Protein AF-A0A0G1JPH6-F1 (afdb_monomer_lite)

Foldseek 3Di:
DDDDDDDDDDDDDPPDDDPVNVVPDDPDPPDVVVVCVLVVVDDDDFDFLDWDDDPPAIATETEDPPVVLVVLLVQLVQQLVCLVVVVLVSLLVLQPPAEPLSPLSVLSVCCSPPNDADPLNSSLLSLLSSLNSLAHHPLPPCQLVNRVNHDYDYLCLRSDPPSSHHQVSSQSSSQVNCVVVVFAWDWDDDRRPHIWTATPQAWIARSPLVSSNSRTDHHPVSVVVSVVVVVVCVVVVVDD

Structure (mmCIF, N/CA/C/O backbone):
data_AF-A0A0G1JPH6-F1
#
_entry.id   AF-A0A0G1JPH6-F1
#
loop_
_atom_site.group_PDB
_atom_site.id
_atom_site.type_symbol
_atom_site.label_atom_id
_atom_site.label_alt_id
_atom_site.label_comp_id
_atom_site.label_asym_id
_atom_site.label_entity_id
_atom_site.label_seq_id
_atom_site.pdbx_PDB_ins_code
_atom_site.Cartn_x
_atom_site.Cartn_y
_atom_site.Cartn_z
_atom_site.occupancy
_atom_site.B_iso_or_equiv
_atom_site.auth_seq_id
_atom_site.auth_comp_id
_atom_site.auth_asym_id
_atom_site.auth_atom_id
_atom_site.pdbx_PDB_model_num
ATOM 1 N N . MET A 1 1 ? 30.290 57.574 -11.026 1.00 42.84 1 MET A N 1
ATOM 2 C CA . MET A 1 1 ? 28.975 57.009 -11.389 1.00 42.84 1 MET A CA 1
ATOM 3 C C . MET A 1 1 ? 29.232 55.828 -12.307 1.00 42.84 1 MET A C 1
ATOM 5 O O . MET A 1 1 ? 30.055 55.955 -13.201 1.00 42.84 1 MET A O 1
ATOM 9 N N . SER A 1 2 ? 28.664 54.673 -11.965 1.00 40.75 2 SER A N 1
ATOM 10 C CA . SER A 1 2 ? 28.904 53.365 -12.587 1.00 40.75 2 SER A CA 1
ATOM 11 C C . SER A 1 2 ? 27.986 53.181 -13.794 1.00 40.75 2 SER A C 1
ATOM 13 O O . SER A 1 2 ? 26.775 53.323 -13.643 1.00 40.75 2 SER A O 1
ATOM 15 N N . GLU A 1 3 ? 28.539 52.840 -14.958 1.00 36.12 3 GLU A N 1
ATOM 16 C CA . GLU A 1 3 ? 27.763 52.310 -16.083 1.00 36.12 3 GLU A CA 1
ATOM 17 C C . GLU A 1 3 ? 28.016 50.804 -16.185 1.00 36.12 3 GLU A C 1
ATOM 19 O O . GLU A 1 3 ? 29.055 50.342 -16.657 1.00 36.12 3 GLU A O 1
ATOM 24 N N . ALA A 1 4 ? 27.055 50.023 -15.694 1.00 37.78 4 ALA A N 1
ATOM 25 C CA . ALA A 1 4 ? 27.030 48.583 -15.883 1.00 37.78 4 ALA A CA 1
ATOM 26 C C . ALA A 1 4 ? 26.634 48.269 -17.335 1.00 37.78 4 ALA A C 1
ATOM 28 O O . ALA A 1 4 ? 25.510 48.544 -17.757 1.00 37.78 4 ALA A O 1
ATOM 29 N N . LYS A 1 5 ? 27.549 47.665 -18.102 1.00 36.44 5 LYS A N 1
ATOM 30 C CA . LYS A 1 5 ? 27.238 47.074 -19.410 1.00 36.44 5 LYS A CA 1
ATOM 31 C C . LYS A 1 5 ? 26.376 45.827 -19.215 1.00 36.44 5 LYS A C 1
ATOM 33 O O . LYS A 1 5 ? 26.864 44.781 -18.791 1.00 36.44 5 LYS A O 1
ATOM 38 N N . VAL A 1 6 ? 25.096 45.936 -19.558 1.00 36.81 6 VAL A N 1
ATOM 39 C CA . VAL A 1 6 ? 24.196 44.790 -19.726 1.00 36.81 6 VAL A CA 1
ATOM 40 C C . VAL A 1 6 ? 24.654 44.016 -20.960 1.00 36.81 6 VAL A C 1
ATOM 42 O O . VAL A 1 6 ? 24.592 44.526 -22.075 1.00 36.81 6 VAL A O 1
ATOM 45 N N . THR A 1 7 ? 25.137 42.793 -20.756 1.00 34.53 7 THR A N 1
ATOM 46 C CA . THR A 1 7 ? 25.418 41.857 -21.849 1.00 34.53 7 THR A CA 1
ATOM 47 C C . THR A 1 7 ? 24.169 41.002 -22.036 1.00 34.53 7 THR A C 1
ATOM 49 O O . THR A 1 7 ? 23.791 40.245 -21.144 1.00 34.53 7 THR A O 1
ATOM 52 N N . THR A 1 8 ? 23.475 41.181 -23.156 1.00 40.19 8 THR A N 1
ATOM 53 C CA . THR A 1 8 ? 22.304 40.391 -23.551 1.00 40.19 8 THR A CA 1
ATOM 54 C C . THR A 1 8 ? 22.709 38.932 -23.763 1.00 40.19 8 THR A C 1
ATOM 56 O O . THR A 1 8 ? 23.585 38.646 -24.575 1.00 40.19 8 THR A O 1
ATOM 59 N N . MET A 1 9 ? 22.073 38.003 -23.041 1.00 35.47 9 MET A N 1
ATOM 60 C CA . MET A 1 9 ? 22.191 36.569 -23.317 1.00 35.47 9 MET A CA 1
ATOM 61 C C . MET A 1 9 ? 21.535 36.260 -24.665 1.00 35.47 9 MET A C 1
ATOM 63 O O . MET A 1 9 ? 20.337 36.489 -24.838 1.00 35.47 9 MET A O 1
ATOM 67 N N . GLU A 1 10 ? 22.307 35.721 -25.606 1.00 36.41 10 GLU A N 1
ATOM 68 C CA . GLU A 1 10 ? 21.767 35.123 -26.824 1.00 36.41 10 GLU A CA 1
ATOM 69 C C . GLU A 1 10 ? 20.862 33.934 -26.467 1.00 36.41 10 GLU A C 1
ATOM 71 O O . GLU A 1 10 ? 21.181 33.095 -25.620 1.00 36.41 10 GLU A O 1
ATOM 76 N N . SER A 1 11 ? 19.693 33.878 -27.101 1.00 40.72 11 SER A N 1
ATOM 77 C CA . SER A 1 11 ? 18.712 32.815 -26.911 1.00 40.72 11 SER A CA 1
ATOM 78 C C . SER A 1 11 ? 19.257 31.476 -27.410 1.00 40.72 11 SER A C 1
ATOM 80 O O . SER A 1 11 ? 19.565 31.334 -28.592 1.00 40.72 11 SER A O 1
ATOM 82 N N . ILE A 1 12 ? 19.305 30.472 -26.532 1.00 37.78 12 ILE A N 1
ATOM 83 C CA . ILE A 1 12 ? 19.632 29.092 -26.906 1.00 37.78 12 ILE A CA 1
ATOM 84 C C . ILE A 1 12 ? 18.530 28.569 -27.847 1.00 37.78 12 ILE A C 1
ATOM 86 O O . ILE A 1 12 ? 17.354 28.574 -27.460 1.00 37.78 12 ILE A O 1
ATOM 90 N N . PRO A 1 13 ? 18.861 28.106 -29.067 1.00 36.56 13 PRO A N 1
ATOM 91 C CA . PRO A 1 13 ? 17.873 27.575 -29.992 1.00 36.56 13 PRO A CA 1
ATOM 92 C C . PRO A 1 13 ? 17.240 26.317 -29.393 1.00 36.56 13 PRO A C 1
ATOM 94 O O . PRO A 1 13 ? 17.907 25.325 -29.096 1.00 36.56 13 PRO A O 1
ATOM 97 N N . THR A 1 14 ? 15.923 26.355 -29.198 1.00 41.28 14 THR A N 1
ATOM 98 C CA . THR A 1 14 ? 15.171 25.174 -28.778 1.00 41.28 14 THR A CA 1
ATOM 99 C C . THR A 1 14 ? 14.957 24.289 -29.999 1.00 41.28 14 THR A C 1
ATOM 101 O O . THR A 1 14 ? 14.077 24.540 -30.817 1.00 41.28 14 THR A O 1
ATOM 104 N N . ASN A 1 15 ? 15.767 23.236 -30.128 1.00 44.25 15 ASN A N 1
ATOM 105 C CA . ASN A 1 15 ? 15.537 22.163 -31.095 1.00 44.25 15 ASN A CA 1
ATOM 106 C C . ASN A 1 15 ? 14.254 21.403 -30.721 1.00 44.25 15 ASN A C 1
ATOM 108 O O . ASN A 1 15 ? 14.293 20.336 -30.110 1.00 44.25 15 ASN A O 1
ATOM 112 N N . ARG A 1 16 ? 13.089 21.962 -31.061 1.00 40.56 16 ARG A N 1
ATOM 113 C CA . ARG A 1 16 ? 11.849 21.189 -31.116 1.00 40.56 16 ARG A CA 1
ATOM 114 C C . ARG A 1 16 ? 11.893 20.341 -32.390 1.00 40.56 16 ARG A C 1
ATOM 116 O O . ARG A 1 16 ? 11.996 20.920 -33.470 1.00 40.56 16 ARG A O 1
ATOM 123 N N . PRO A 1 17 ? 11.825 19.002 -32.296 1.00 50.25 17 PRO A N 1
ATOM 124 C CA . PRO A 1 17 ? 11.787 18.161 -33.482 1.00 50.25 17 PRO A CA 1
ATOM 125 C C . PRO A 1 17 ? 10.536 18.489 -34.302 1.00 50.25 17 PRO A C 1
ATOM 127 O O . PRO A 1 17 ? 9.432 18.609 -33.763 1.00 50.25 17 PRO A O 1
ATOM 130 N N . THR A 1 18 ? 10.725 18.672 -35.606 1.00 53.34 18 THR A N 1
ATOM 131 C CA . THR A 1 18 ? 9.639 18.893 -36.562 1.00 53.34 18 THR A CA 1
ATOM 132 C C . THR A 1 18 ? 8.787 17.628 -36.688 1.00 53.34 18 THR A C 1
ATOM 134 O O . THR A 1 18 ? 9.246 16.518 -36.414 1.00 53.34 18 THR A O 1
ATOM 137 N N . ARG A 1 19 ? 7.527 17.782 -37.108 1.00 45.69 19 ARG A N 1
ATOM 138 C CA . ARG A 1 19 ? 6.578 16.669 -37.290 1.00 45.69 19 ARG A CA 1
ATOM 139 C C . ARG A 1 19 ? 7.122 15.585 -38.237 1.00 45.69 19 ARG A C 1
ATOM 141 O O . ARG A 1 19 ? 6.974 14.403 -37.954 1.00 45.69 19 ARG A O 1
ATOM 148 N N . GLU A 1 20 ? 7.853 15.995 -39.270 1.00 46.09 20 GLU A N 1
ATOM 149 C CA . GLU A 1 20 ? 8.555 15.107 -40.209 1.00 46.09 20 GLU A CA 1
ATOM 150 C C . GLU A 1 20 ? 9.716 14.339 -39.545 1.00 46.09 20 GLU A C 1
ATOM 152 O O . GLU A 1 20 ? 9.926 13.163 -39.832 1.00 46.09 20 GLU A O 1
ATOM 157 N N . GLY A 1 21 ? 10.428 14.952 -38.588 1.00 47.28 21 GLY A N 1
ATOM 158 C CA . GLY A 1 21 ? 11.497 14.296 -37.823 1.00 47.28 21 GLY A CA 1
ATOM 159 C C . GLY A 1 21 ? 11.000 13.242 -36.825 1.00 47.28 21 GLY A C 1
ATOM 160 O O . GLY A 1 21 ? 11.744 12.328 -36.474 1.00 47.28 21 GLY A O 1
ATOM 161 N N . VAL A 1 22 ? 9.740 13.338 -36.388 1.00 49.50 22 VAL A N 1
ATOM 162 C CA . VAL A 1 22 ? 9.092 12.339 -35.519 1.00 49.50 22 VAL A CA 1
ATOM 163 C C . VAL A 1 22 ? 8.549 11.165 -36.339 1.00 49.50 22 VAL A C 1
ATOM 165 O O . VAL A 1 22 ? 8.682 10.020 -35.915 1.00 49.50 22 VAL A O 1
ATOM 168 N N . GLU A 1 23 ? 7.990 11.422 -37.525 1.00 44.19 23 GLU A N 1
ATOM 169 C CA . GLU A 1 23 ? 7.476 10.375 -38.425 1.00 44.19 23 GLU A CA 1
ATOM 170 C C . GLU A 1 23 ? 8.601 9.552 -39.087 1.00 44.19 23 GLU A C 1
ATOM 172 O O . GLU A 1 23 ? 8.417 8.365 -39.357 1.00 44.19 23 GLU A O 1
ATOM 177 N N . ALA A 1 24 ? 9.794 10.132 -39.269 1.00 43.19 24 ALA A N 1
ATOM 178 C CA . ALA A 1 24 ? 10.975 9.432 -39.784 1.00 43.19 24 ALA A CA 1
ATOM 179 C C . ALA A 1 24 ? 11.779 8.662 -38.714 1.00 43.19 24 ALA A C 1
ATOM 181 O O . ALA A 1 24 ? 12.692 7.903 -39.056 1.00 43.19 24 ALA A O 1
ATOM 182 N N . TYR A 1 25 ? 11.467 8.824 -37.421 1.00 40.41 25 TYR A N 1
ATOM 183 C CA . TYR A 1 25 ? 12.188 8.136 -36.351 1.00 40.41 25 TYR A CA 1
ATOM 184 C C . TYR A 1 25 ? 11.794 6.656 -36.294 1.00 40.41 25 TYR A C 1
ATOM 186 O O . TYR A 1 25 ? 10.844 6.253 -35.621 1.00 40.41 25 TYR A O 1
ATOM 194 N N . ARG A 1 26 ? 12.567 5.815 -36.982 1.00 39.72 26 ARG A N 1
ATOM 195 C CA . ARG A 1 26 ? 12.597 4.379 -36.704 1.00 39.72 26 ARG A CA 1
ATOM 196 C C . ARG A 1 26 ? 13.576 4.158 -35.552 1.00 39.72 26 ARG A C 1
ATOM 198 O O . ARG A 1 26 ? 14.765 4.422 -35.749 1.00 39.72 26 ARG A O 1
ATOM 205 N N . PRO A 1 27 ? 13.128 3.716 -34.361 1.00 50.66 27 PRO A N 1
ATOM 206 C CA . PRO A 1 27 ? 14.066 3.357 -33.309 1.00 50.66 27 PRO A CA 1
ATOM 207 C C . PRO A 1 27 ? 15.015 2.307 -33.881 1.00 50.66 27 PRO A C 1
ATOM 209 O O . PRO A 1 27 ? 14.568 1.313 -34.459 1.00 50.66 27 PRO A O 1
ATOM 212 N N . LYS A 1 28 ? 16.323 2.560 -33.776 1.00 48.88 28 LYS A N 1
ATOM 213 C CA . LYS A 1 28 ? 17.310 1.533 -34.099 1.00 48.88 28 LYS A CA 1
ATOM 214 C C . LYS A 1 28 ? 17.008 0.321 -33.209 1.00 48.88 28 LYS A C 1
ATOM 216 O O . LYS A 1 28 ? 16.698 0.536 -32.031 1.00 48.88 28 LYS A O 1
ATOM 221 N N . PRO A 1 29 ? 17.044 -0.910 -33.747 1.00 50.28 29 PRO A N 1
ATOM 222 C CA . PRO A 1 29 ? 16.979 -2.089 -32.900 1.00 50.28 29 PRO A CA 1
ATOM 223 C C . PRO A 1 29 ? 18.053 -1.957 -31.819 1.00 50.28 29 PRO A C 1
ATOM 225 O O . PR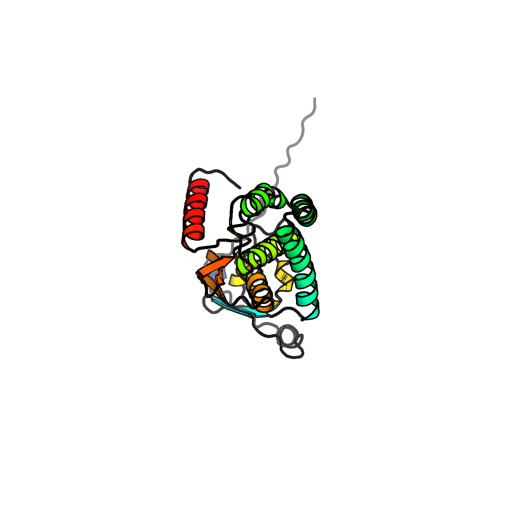O A 1 29 ? 19.147 -1.448 -32.084 1.00 50.28 29 PRO A O 1
ATOM 228 N N . LEU A 1 30 ? 17.683 -2.313 -30.589 1.00 51.19 30 LEU A N 1
ATOM 229 C CA . LEU A 1 30 ? 18.637 -2.376 -29.493 1.00 51.19 30 LEU A CA 1
ATOM 230 C C . LEU A 1 30 ? 19.750 -3.345 -29.892 1.00 51.19 30 LEU A C 1
ATOM 232 O O . LEU A 1 30 ? 19.515 -4.306 -30.622 1.00 51.19 30 LEU A O 1
ATOM 236 N N . ASP A 1 31 ? 20.964 -3.041 -29.450 1.00 67.06 31 ASP A N 1
ATOM 237 C CA . ASP A 1 31 ? 22.087 -3.958 -29.584 1.00 67.06 31 ASP A CA 1
ATOM 238 C C . ASP A 1 31 ? 21.670 -5.326 -29.002 1.00 67.06 31 ASP A C 1
ATOM 240 O O . ASP A 1 31 ? 21.206 -5.350 -27.859 1.00 67.06 31 ASP A O 1
ATOM 244 N N . PRO A 1 32 ? 21.782 -6.437 -29.754 1.00 60.69 32 PRO A N 1
ATOM 245 C CA . PRO A 1 32 ? 21.388 -7.762 -29.288 1.00 60.69 32 PRO A CA 1
ATOM 246 C C . PRO A 1 32 ? 22.069 -8.179 -27.984 1.00 60.69 32 PRO A C 1
ATOM 248 O O . PRO A 1 32 ? 21.464 -8.911 -27.211 1.00 60.69 32 PRO A O 1
ATOM 251 N N . GLU A 1 33 ? 23.286 -7.704 -27.699 1.00 52.34 33 GLU A N 1
ATOM 252 C CA . GLU A 1 33 ? 23.962 -7.963 -26.422 1.00 52.34 33 GLU A CA 1
ATOM 253 C C . GLU A 1 33 ? 23.361 -7.135 -25.281 1.00 52.34 33 GLU A C 1
ATOM 255 O O . GLU A 1 33 ? 23.248 -7.621 -24.158 1.00 52.34 33 GLU A O 1
ATOM 260 N N . LEU A 1 34 ? 22.893 -5.915 -25.565 1.00 53.53 34 LEU A N 1
ATOM 261 C CA . LEU A 1 34 ? 22.171 -5.078 -24.602 1.00 53.53 34 LEU A CA 1
ATOM 262 C C . LEU A 1 34 ? 20.742 -5.598 -24.373 1.00 53.53 34 LEU A C 1
ATOM 264 O O . LEU A 1 34 ? 20.243 -5.570 -23.252 1.00 53.53 34 LEU A O 1
ATOM 268 N N . GLU A 1 35 ? 20.088 -6.105 -25.419 1.00 50.41 35 GLU A N 1
ATOM 269 C CA . GLU A 1 35 ? 18.782 -6.765 -25.361 1.00 50.41 35 GLU A CA 1
ATOM 270 C C . GLU A 1 35 ? 18.881 -8.111 -24.632 1.00 50.41 35 GLU A C 1
ATOM 272 O O . GLU A 1 35 ? 18.022 -8.432 -23.812 1.00 50.41 35 GLU A O 1
ATOM 277 N N . LEU A 1 36 ? 19.967 -8.860 -24.849 1.00 45.84 36 LEU A N 1
ATOM 278 C CA . LEU A 1 36 ? 20.286 -10.059 -24.091 1.00 45.84 36 LEU A CA 1
ATOM 279 C C . LEU A 1 36 ? 20.593 -9.700 -22.640 1.00 45.84 36 LEU A C 1
ATOM 281 O O . LEU A 1 36 ? 19.990 -10.314 -21.779 1.00 45.84 36 LEU A O 1
ATOM 285 N N . ALA A 1 37 ? 21.410 -8.692 -22.323 1.00 52.06 37 ALA A N 1
ATOM 286 C CA . ALA A 1 37 ? 21.699 -8.279 -20.942 1.00 52.06 37 ALA A CA 1
ATOM 287 C C . ALA A 1 37 ? 20.440 -7.800 -20.187 1.00 52.06 37 ALA A C 1
ATOM 289 O O . ALA A 1 37 ? 20.231 -8.153 -19.023 1.00 52.06 37 ALA A O 1
ATOM 290 N N . LEU A 1 38 ? 19.544 -7.077 -20.869 1.00 49.31 38 LEU A N 1
ATOM 291 C CA . LEU A 1 38 ? 18.222 -6.707 -20.348 1.00 49.31 38 LEU A CA 1
ATOM 292 C C . LEU A 1 38 ? 17.294 -7.923 -20.154 1.00 49.31 38 LEU A C 1
ATOM 294 O O . LEU A 1 38 ? 16.395 -7.862 -19.316 1.00 49.31 38 LEU A O 1
ATOM 298 N N . ASN A 1 39 ? 17.512 -9.022 -20.886 1.00 43.09 39 ASN A N 1
ATOM 299 C CA . ASN A 1 39 ? 16.713 -10.251 -20.812 1.00 43.09 39 ASN A CA 1
ATOM 300 C C . ASN A 1 39 ? 17.361 -11.405 -20.009 1.00 43.09 39 ASN A C 1
ATOM 302 O O . ASN A 1 39 ? 16.647 -12.328 -19.630 1.00 43.09 39 ASN A O 1
ATOM 306 N N . THR A 1 40 ? 18.672 -11.382 -19.739 1.00 42.56 40 THR A N 1
ATOM 307 C CA . THR A 1 40 ? 19.443 -12.479 -19.103 1.00 42.56 40 THR A CA 1
ATOM 308 C C . THR A 1 40 ? 19.901 -12.179 -17.683 1.00 42.56 40 THR A C 1
ATOM 310 O O . THR A 1 40 ? 20.372 -13.084 -17.002 1.00 42.56 40 THR A O 1
ATOM 313 N N . THR A 1 41 ? 19.650 -10.977 -17.161 1.00 44.47 41 THR A N 1
ATOM 314 C CA . THR A 1 41 ? 19.801 -10.700 -15.719 1.00 44.47 41 THR A CA 1
ATOM 315 C C . THR A 1 41 ? 18.537 -11.087 -14.932 1.00 44.47 41 THR A C 1
ATOM 317 O O . THR A 1 41 ? 18.095 -10.377 -14.033 1.00 44.47 41 THR A O 1
ATOM 320 N N . VAL A 1 42 ? 17.907 -12.201 -15.311 1.00 44.06 42 VAL A N 1
ATOM 321 C CA . VAL A 1 42 ? 16.750 -12.785 -14.625 1.00 44.06 42 VAL A CA 1
ATOM 322 C C . VAL A 1 42 ? 16.987 -14.287 -14.534 1.00 44.06 42 VAL A C 1
ATOM 324 O O . VAL A 1 42 ? 16.693 -15.044 -15.457 1.00 44.06 42 VAL A O 1
ATOM 327 N N . SER A 1 43 ? 17.576 -14.710 -13.420 1.00 39.75 43 SER A N 1
ATOM 328 C CA . SER A 1 43 ? 17.669 -16.122 -13.061 1.00 39.75 43 SER A CA 1
ATOM 329 C C . SER A 1 43 ? 16.451 -16.493 -12.211 1.00 39.75 43 SER A C 1
ATOM 331 O O . SER A 1 43 ? 16.162 -15.809 -11.238 1.00 39.75 43 SER A O 1
ATOM 333 N N . ALA A 1 44 ? 15.762 -17.566 -12.610 1.00 41.19 44 ALA A N 1
ATOM 334 C CA . ALA A 1 44 ? 14.719 -18.304 -11.888 1.00 41.19 44 ALA A CA 1
ATOM 335 C C . ALA A 1 44 ? 13.504 -17.509 -11.333 1.00 41.19 44 ALA A C 1
ATOM 337 O O . ALA A 1 44 ? 13.484 -17.061 -10.196 1.00 41.19 44 ALA A O 1
ATOM 338 N N . VAL A 1 45 ? 12.428 -17.512 -12.135 1.00 50.78 45 VAL A N 1
ATOM 339 C CA . VAL A 1 45 ? 11.006 -17.305 -11.768 1.00 50.78 45 VAL A CA 1
ATOM 340 C C . VAL A 1 45 ? 10.640 -15.931 -11.187 1.00 50.78 45 VAL A C 1
ATOM 342 O O . VAL A 1 45 ? 10.066 -15.820 -10.108 1.00 50.78 45 VAL A O 1
ATOM 345 N N . ASP A 1 46 ? 10.867 -14.868 -11.958 1.00 58.84 46 ASP A N 1
ATOM 346 C CA . ASP A 1 46 ? 10.205 -13.588 -11.692 1.00 58.84 46 ASP A CA 1
ATOM 347 C C . ASP A 1 46 ? 8.718 -13.677 -12.074 1.00 58.84 46 ASP A C 1
ATOM 349 O O . ASP A 1 46 ? 8.343 -13.567 -13.245 1.00 58.84 46 ASP A O 1
ATOM 353 N N . GLU A 1 47 ? 7.858 -13.903 -11.081 1.00 81.12 47 GLU A N 1
ATOM 354 C CA . GLU A 1 47 ? 6.408 -13.883 -11.258 1.00 81.12 47 GLU A CA 1
ATOM 355 C C . GLU A 1 47 ? 5.932 -12.461 -11.598 1.00 81.12 47 GLU A C 1
ATOM 357 O O . GLU A 1 47 ? 6.225 -11.493 -10.890 1.00 81.12 47 GLU A O 1
ATOM 362 N N . VAL A 1 48 ? 5.182 -12.322 -12.694 1.00 82.88 48 VAL A N 1
ATOM 363 C CA . VAL A 1 48 ? 4.537 -11.056 -13.060 1.00 82.88 48 VAL A CA 1
ATOM 364 C C . VAL A 1 48 ? 3.297 -10.876 -12.185 1.00 82.88 48 VAL A C 1
ATOM 366 O O . VAL A 1 48 ? 2.295 -11.555 -12.389 1.00 82.88 48 VAL A O 1
ATOM 369 N N . VAL A 1 49 ? 3.342 -9.927 -11.249 1.00 84.69 49 VAL A N 1
ATOM 370 C CA . VAL A 1 49 ? 2.215 -9.613 -10.347 1.00 84.69 49 VAL A CA 1
ATOM 371 C C . VAL A 1 49 ? 1.201 -8.665 -10.982 1.00 84.69 49 VAL A C 1
ATOM 373 O O . VAL A 1 49 ? 0.036 -8.621 -10.592 1.00 84.69 49 VAL A O 1
ATOM 376 N N . PHE A 1 50 ? 1.627 -7.889 -11.980 1.00 84.06 50 PHE A N 1
ATOM 377 C CA . PHE A 1 50 ? 0.750 -6.987 -12.714 1.00 84.06 50 PHE A CA 1
ATOM 378 C C . PHE A 1 50 ? 1.259 -6.751 -14.134 1.00 84.06 50 PHE A C 1
ATOM 380 O O . PHE A 1 50 ? 2.457 -6.586 -14.364 1.00 84.06 50 PHE A O 1
ATOM 387 N N . SER A 1 51 ? 0.334 -6.665 -15.091 1.00 82.50 51 SER A N 1
ATOM 388 C CA . SER A 1 51 ? 0.634 -6.306 -16.475 1.00 82.50 51 SER A CA 1
ATOM 389 C C . SER A 1 51 ? -0.398 -5.322 -17.014 1.00 82.50 51 SER A C 1
ATOM 391 O O . SER A 1 51 ? -1.603 -5.491 -16.825 1.00 82.50 51 SER A O 1
ATOM 393 N N . ALA A 1 52 ? 0.073 -4.298 -17.721 1.00 77.25 52 ALA A N 1
ATOM 394 C CA . ALA A 1 52 ? -0.763 -3.351 -18.444 1.00 77.25 52 ALA A CA 1
ATOM 395 C C . ALA A 1 52 ? -0.266 -3.176 -19.881 1.00 77.25 52 ALA A C 1
ATOM 397 O O . ALA A 1 52 ? 0.922 -2.973 -20.135 1.00 77.25 52 ALA A O 1
ATOM 398 N N . LEU A 1 53 ? -1.199 -3.190 -20.834 1.00 75.38 53 LEU A N 1
ATOM 399 C CA . LEU A 1 53 ? -0.921 -2.907 -22.239 1.00 75.38 53 LEU A CA 1
ATOM 400 C C . LEU A 1 53 ? -1.365 -1.482 -22.589 1.00 75.38 53 LEU A C 1
ATOM 402 O O . LEU A 1 53 ? -2.513 -1.096 -22.351 1.00 75.38 53 LEU A O 1
ATOM 406 N N . LYS A 1 54 ? -0.471 -0.696 -23.198 1.00 67.75 54 LYS A N 1
ATOM 407 C CA . LYS A 1 54 ? -0.785 0.638 -23.719 1.00 67.75 54 LYS A CA 1
ATOM 408 C C . LYS A 1 54 ? -0.293 0.785 -25.158 1.00 67.75 54 LYS A C 1
ATOM 410 O O . LYS A 1 54 ? 0.893 0.973 -25.417 1.00 67.75 54 LYS A O 1
ATOM 415 N N . GLY A 1 55 ? -1.230 0.741 -26.108 1.00 74.38 55 GLY A N 1
ATOM 416 C CA . GLY A 1 55 ? -0.881 0.661 -27.528 1.00 74.38 55 GLY A CA 1
ATOM 417 C C . GLY A 1 55 ? -0.106 -0.631 -27.789 1.00 74.38 55 GLY A C 1
ATOM 418 O O . GLY A 1 55 ? -0.581 -1.702 -27.431 1.00 74.38 55 GLY A O 1
ATOM 419 N N . VAL A 1 56 ? 1.102 -0.519 -28.345 1.00 72.75 56 VAL A N 1
ATOM 420 C CA . VAL A 1 56 ? 2.015 -1.659 -28.571 1.00 72.75 56 VAL A CA 1
ATOM 421 C C . VAL A 1 56 ? 3.007 -1.893 -27.424 1.00 72.75 56 VAL A C 1
ATOM 423 O O . VAL A 1 56 ? 3.808 -2.820 -27.480 1.00 72.75 56 VAL A O 1
ATOM 426 N N . ARG A 1 57 ? 3.007 -1.041 -26.392 1.00 76.12 57 ARG A N 1
ATOM 427 C CA . ARG A 1 57 ? 3.948 -1.130 -25.269 1.00 76.12 57 ARG A CA 1
ATOM 428 C C . ARG A 1 57 ? 3.312 -1.911 -24.126 1.00 76.12 57 ARG A C 1
ATOM 430 O O . ARG A 1 57 ? 2.203 -1.585 -23.699 1.00 76.12 57 ARG A O 1
ATOM 437 N N . ARG A 1 58 ? 4.026 -2.915 -23.618 1.00 81.44 58 ARG A N 1
ATOM 438 C CA . ARG A 1 58 ? 3.644 -3.662 -22.417 1.00 81.44 58 ARG A CA 1
ATOM 439 C C . ARG A 1 58 ? 4.457 -3.176 -21.225 1.00 81.44 58 ARG A C 1
ATOM 441 O O . ARG A 1 58 ? 5.663 -2.977 -21.347 1.00 81.44 58 ARG A O 1
ATOM 448 N N . TYR A 1 59 ? 3.775 -2.974 -20.110 1.00 83.44 59 TYR A N 1
ATOM 449 C CA . TYR A 1 59 ? 4.354 -2.659 -18.817 1.00 83.44 59 TYR A CA 1
ATOM 450 C C . TYR A 1 59 ? 4.081 -3.818 -17.864 1.00 83.44 59 TYR A C 1
ATOM 452 O O . TYR A 1 59 ? 2.925 -4.210 -17.715 1.00 83.44 59 TYR A O 1
ATOM 460 N N . GLU A 1 60 ? 5.120 -4.368 -17.251 1.00 87.00 60 GLU A N 1
ATOM 461 C CA . GLU A 1 60 ? 5.027 -5.506 -16.336 1.00 87.00 60 GLU A CA 1
ATOM 462 C C . GLU A 1 60 ? 5.722 -5.167 -15.019 1.00 87.00 60 GLU A C 1
ATOM 464 O O . GLU A 1 60 ? 6.822 -4.611 -15.005 1.00 87.00 60 GLU A O 1
ATOM 469 N N . ILE A 1 61 ? 5.066 -5.515 -13.916 1.00 87.31 61 ILE A N 1
ATOM 470 C CA . ILE A 1 61 ? 5.630 -5.438 -12.574 1.00 87.31 61 ILE A CA 1
ATOM 471 C C . ILE A 1 61 ? 5.960 -6.865 -12.149 1.00 87.31 61 ILE A C 1
ATOM 473 O O . ILE A 1 61 ? 5.084 -7.731 -12.111 1.00 87.31 61 ILE A O 1
ATOM 477 N N . LEU A 1 62 ? 7.234 -7.091 -11.864 1.00 90.25 62 LEU A N 1
ATOM 478 C CA . LEU A 1 62 ? 7.778 -8.337 -11.351 1.00 90.25 62 LEU A CA 1
ATOM 479 C C . LEU A 1 62 ? 7.725 -8.314 -9.828 1.00 90.25 62 LEU A C 1
ATOM 481 O O . LEU A 1 62 ? 8.012 -7.274 -9.221 1.00 90.25 62 LEU A O 1
ATOM 485 N N . ARG A 1 63 ? 7.388 -9.456 -9.228 1.00 89.12 63 ARG A N 1
ATOM 486 C CA . ARG A 1 63 ? 7.382 -9.628 -7.776 1.00 89.12 63 ARG A CA 1
ATOM 487 C C . ARG A 1 63 ? 8.747 -9.264 -7.176 1.00 89.12 63 ARG A C 1
ATOM 489 O O . ARG A 1 63 ? 9.791 -9.475 -7.798 1.00 89.12 63 ARG A O 1
ATOM 496 N N . ALA A 1 64 ? 8.727 -8.699 -5.972 1.00 89.31 64 ALA A N 1
ATOM 497 C CA . ALA A 1 64 ? 9.939 -8.518 -5.178 1.00 89.31 64 ALA A CA 1
ATOM 498 C C . ALA A 1 64 ? 10.483 -9.875 -4.683 1.00 89.31 64 ALA A C 1
ATOM 500 O O . ALA A 1 64 ? 9.703 -10.818 -4.511 1.00 89.31 64 ALA A O 1
ATOM 501 N N . PRO A 1 65 ? 11.793 -9.982 -4.405 1.00 89.94 65 PRO A N 1
ATOM 502 C CA . PRO A 1 65 ? 12.356 -11.110 -3.674 1.00 89.94 65 PRO A CA 1
ATOM 503 C C . PRO A 1 65 ? 11.629 -11.348 -2.343 1.00 89.94 65 PRO A C 1
ATOM 505 O O . PRO A 1 65 ? 11.189 -10.406 -1.683 1.00 89.94 65 PRO A O 1
ATOM 508 N N . GLN A 1 66 ? 11.531 -12.609 -1.922 1.00 87.94 66 GLN A N 1
ATOM 509 C CA . GLN A 1 66 ? 10.798 -12.985 -0.707 1.00 87.94 66 GLN A CA 1
ATOM 510 C C . GLN A 1 66 ? 11.333 -12.276 0.551 1.00 87.94 66 GLN A C 1
ATOM 512 O O . GLN A 1 66 ? 10.542 -11.802 1.359 1.00 87.94 66 GLN A O 1
ATOM 517 N N . GLU A 1 67 ? 12.652 -12.117 0.669 1.00 91.31 67 GLU A N 1
ATOM 518 C CA . GLU A 1 67 ? 13.310 -11.381 1.761 1.00 91.31 67 GLU A CA 1
ATOM 519 C C . GLU A 1 67 ? 12.826 -9.924 1.883 1.00 91.31 67 GLU A C 1
ATOM 521 O O . GLU A 1 67 ? 12.644 -9.410 2.984 1.00 91.31 67 GLU A O 1
ATOM 526 N N . LYS A 1 68 ? 12.540 -9.272 0.751 1.00 90.50 68 LYS A N 1
ATOM 527 C CA . LYS A 1 68 ? 12.035 -7.894 0.705 1.00 90.50 68 LYS A CA 1
ATOM 528 C C . LYS A 1 68 ? 10.576 -7.821 1.110 1.00 90.50 68 LYS A C 1
ATOM 530 O O . LYS A 1 68 ? 10.184 -6.926 1.850 1.00 90.50 68 LYS A O 1
ATOM 535 N N . VAL A 1 69 ? 9.779 -8.792 0.668 1.00 91.06 69 VAL A N 1
ATOM 536 C CA . VAL A 1 69 ? 8.387 -8.916 1.108 1.00 91.06 69 VAL A CA 1
ATOM 537 C C . VAL A 1 69 ? 8.327 -9.137 2.622 1.00 91.06 69 VAL A C 1
ATOM 539 O O . VAL A 1 69 ? 7.503 -8.520 3.286 1.00 91.06 69 VAL A O 1
ATOM 542 N N . GLU A 1 70 ? 9.212 -9.957 3.188 1.00 92.06 70 GLU A N 1
ATOM 543 C CA . GLU A 1 70 ? 9.292 -10.198 4.636 1.00 92.06 70 GLU A CA 1
ATOM 544 C C . GLU A 1 70 ? 9.704 -8.950 5.427 1.00 92.06 70 GLU A C 1
ATOM 546 O O . GLU A 1 70 ? 9.093 -8.652 6.456 1.00 92.06 70 GLU A O 1
ATOM 551 N N . GLU A 1 71 ? 10.672 -8.181 4.921 1.00 93.81 71 GLU A N 1
ATOM 552 C CA . GLU A 1 71 ? 11.055 -6.876 5.474 1.00 93.81 71 GLU A CA 1
ATOM 553 C C . GLU A 1 71 ? 9.852 -5.916 5.521 1.00 93.81 71 GLU A C 1
ATOM 555 O O . GLU A 1 71 ? 9.555 -5.323 6.560 1.00 93.81 71 GLU A O 1
ATOM 560 N N . TRP A 1 72 ? 9.090 -5.821 4.429 1.00 94.81 72 TRP A N 1
ATOM 561 C CA . TRP A 1 72 ? 7.888 -4.985 4.368 1.00 94.81 72 TRP A CA 1
ATOM 562 C C . TRP A 1 72 ? 6.781 -5.473 5.302 1.00 94.81 72 TRP A C 1
ATOM 564 O O . TRP A 1 72 ? 6.150 -4.670 5.986 1.00 94.81 72 TRP A O 1
ATOM 574 N N . MET A 1 73 ? 6.562 -6.787 5.379 1.00 96.38 73 MET A N 1
ATOM 575 C CA . MET A 1 73 ? 5.597 -7.388 6.304 1.00 96.38 73 MET A CA 1
ATOM 576 C C . MET A 1 73 ? 5.937 -7.061 7.761 1.00 96.38 73 MET A C 1
ATOM 578 O O . MET A 1 73 ? 5.033 -6.824 8.561 1.00 96.38 73 MET A O 1
ATOM 582 N N . HIS A 1 74 ? 7.224 -7.009 8.120 1.00 96.00 74 HIS A N 1
ATOM 583 C CA . HIS A 1 74 ? 7.640 -6.573 9.451 1.00 96.00 74 HIS A CA 1
ATOM 584 C C . HIS A 1 74 ? 7.203 -5.128 9.729 1.00 96.00 74 HIS A C 1
ATOM 586 O O . HIS A 1 74 ? 6.538 -4.889 10.736 1.00 96.00 74 HIS A O 1
ATOM 592 N N . GLY A 1 75 ? 7.469 -4.200 8.802 1.00 92.75 75 GLY A N 1
ATOM 593 C CA . GLY A 1 75 ? 7.026 -2.806 8.915 1.00 92.75 75 GLY A CA 1
ATOM 594 C C . GLY A 1 75 ? 5.501 -2.665 9.004 1.00 92.75 75 GLY A C 1
ATOM 595 O O . GLY A 1 75 ? 4.986 -1.950 9.863 1.00 92.75 75 GLY A O 1
ATOM 596 N N . VAL A 1 76 ? 4.747 -3.408 8.187 1.00 95.12 76 VAL A N 1
ATOM 597 C CA . VAL A 1 76 ? 3.273 -3.431 8.263 1.00 95.12 76 VAL A CA 1
ATOM 598 C C . VAL A 1 76 ? 2.791 -3.945 9.622 1.00 95.12 76 VAL A C 1
ATOM 600 O O . VAL A 1 76 ? 1.863 -3.376 10.196 1.00 95.12 76 VAL A O 1
ATOM 603 N N . ASN A 1 77 ? 3.425 -4.979 10.179 1.00 96.12 77 ASN A N 1
ATOM 604 C CA . ASN A 1 77 ? 3.060 -5.511 11.493 1.00 96.12 77 ASN A CA 1
ATOM 605 C C . ASN A 1 77 ? 3.275 -4.495 12.626 1.00 96.12 77 ASN A C 1
ATOM 607 O O . ASN 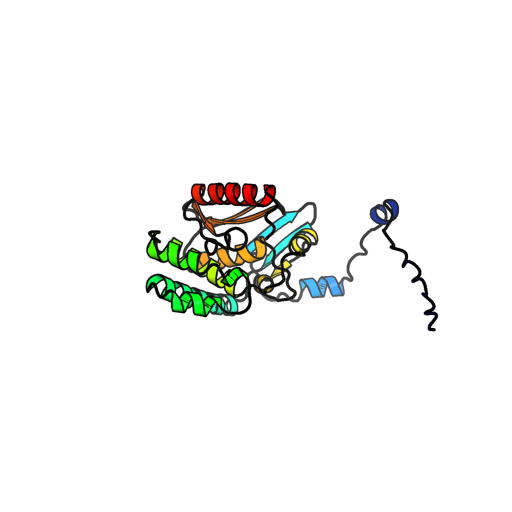A 1 77 ? 2.496 -4.492 13.583 1.00 96.12 77 ASN A O 1
ATOM 611 N N . GLU A 1 78 ? 4.269 -3.606 12.521 1.00 93.69 78 GLU A N 1
ATOM 612 C CA . GLU A 1 78 ? 4.441 -2.511 13.483 1.00 93.69 78 GLU A CA 1
ATOM 613 C C . GLU A 1 78 ? 3.249 -1.545 13.462 1.00 93.69 78 GLU A C 1
ATOM 615 O O . GLU A 1 78 ? 2.727 -1.192 14.527 1.00 93.69 78 GLU A O 1
ATOM 620 N N . PHE A 1 79 ? 2.763 -1.187 12.267 1.00 90.62 79 PHE A N 1
ATOM 621 C CA . PHE A 1 79 ? 1.546 -0.388 12.103 1.00 90.62 79 PHE A CA 1
ATOM 622 C C . PHE A 1 79 ? 0.301 -1.126 12.608 1.00 90.62 79 PHE A C 1
ATOM 624 O O . PHE A 1 79 ? -0.472 -0.542 13.367 1.00 90.62 79 PHE A O 1
ATOM 631 N N . ILE A 1 80 ? 0.110 -2.405 12.254 1.00 92.75 80 ILE A N 1
ATOM 632 C CA . ILE A 1 80 ? -1.026 -3.217 12.730 1.00 92.75 80 ILE A CA 1
ATOM 633 C C . ILE A 1 80 ? -1.067 -3.229 14.256 1.00 92.75 80 ILE A C 1
ATOM 635 O O . ILE A 1 80 ? -2.126 -3.019 14.849 1.00 92.75 80 ILE A O 1
ATOM 639 N N . HIS A 1 81 ? 0.076 -3.469 14.902 1.00 93.12 81 HIS A N 1
ATOM 640 C CA . HIS A 1 81 ? 0.153 -3.494 16.355 1.00 93.12 81 HIS A CA 1
ATOM 641 C C . HIS A 1 81 ? -0.245 -2.141 16.955 1.00 93.12 81 HIS A C 1
ATOM 643 O O . HIS A 1 81 ? -1.112 -2.107 17.824 1.00 93.12 81 HIS A O 1
ATOM 649 N N . ALA A 1 82 ? 0.321 -1.039 16.453 1.00 88.69 82 ALA A N 1
ATOM 650 C CA . ALA A 1 82 ? 0.016 0.306 16.940 1.00 88.69 82 ALA A CA 1
ATOM 651 C C . ALA A 1 82 ? -1.468 0.689 16.751 1.00 88.69 82 ALA A C 1
ATOM 653 O O . ALA A 1 82 ? -2.082 1.257 17.654 1.00 88.69 82 ALA A O 1
ATOM 654 N N . ILE A 1 83 ? -2.071 0.322 15.615 1.00 87.38 83 ILE A N 1
ATOM 655 C CA . ILE A 1 83 ? -3.498 0.543 15.328 1.00 87.38 83 ILE A CA 1
ATOM 656 C C . ILE A 1 83 ? -4.371 -0.265 16.300 1.00 87.38 83 ILE A C 1
ATOM 658 O O . ILE A 1 83 ? -5.279 0.286 16.921 1.00 87.38 83 ILE A O 1
ATOM 662 N N . ARG A 1 84 ? -4.068 -1.556 16.502 1.00 87.25 84 ARG A N 1
ATOM 663 C CA . ARG A 1 84 ? -4.826 -2.444 17.406 1.00 87.25 84 ARG A CA 1
ATOM 664 C C . ARG A 1 84 ? -4.774 -1.989 18.864 1.00 87.25 84 ARG A C 1
ATOM 666 O O . ARG A 1 84 ? -5.769 -2.115 19.573 1.00 87.25 84 ARG A O 1
ATOM 673 N N . THR A 1 85 ? -3.642 -1.449 19.312 1.00 87.94 85 THR A N 1
ATOM 674 C CA . THR A 1 85 ? -3.492 -0.903 20.670 1.00 87.94 85 THR A CA 1
ATOM 675 C C . THR A 1 85 ? -3.986 0.534 20.800 1.00 87.94 85 THR A C 1
ATOM 677 O O . THR A 1 85 ? -3.903 1.097 21.890 1.00 87.94 85 THR A O 1
ATOM 680 N N . LYS A 1 86 ? -4.494 1.135 19.714 1.00 83.88 86 LYS A N 1
ATOM 681 C CA . LYS A 1 86 ? -4.883 2.550 19.640 1.00 83.88 86 LYS A CA 1
ATOM 682 C C . LYS A 1 86 ? -3.760 3.501 20.085 1.00 83.88 86 LYS A C 1
ATOM 684 O O . LYS A 1 86 ? -4.019 4.566 20.641 1.00 83.88 86 LYS A O 1
ATOM 689 N N . ASP A 1 87 ? -2.508 3.116 19.839 1.00 85.38 87 ASP A N 1
ATOM 690 C CA . ASP A 1 87 ? -1.326 3.900 20.199 1.00 85.38 87 ASP A CA 1
ATOM 691 C C . ASP A 1 87 ? -1.036 4.940 19.109 1.00 85.38 87 ASP A C 1
ATOM 693 O O . ASP A 1 87 ? -0.234 4.735 18.192 1.00 85.38 87 ASP A O 1
ATOM 697 N N . LYS A 1 88 ? -1.750 6.064 19.203 1.00 79.50 88 LYS A N 1
ATOM 698 C CA . LYS A 1 88 ? -1.660 7.187 18.262 1.00 79.50 88 LYS A CA 1
ATOM 699 C C . LYS A 1 88 ? -0.239 7.738 18.145 1.00 79.50 88 LYS A C 1
ATOM 701 O O . LYS A 1 88 ? 0.222 8.020 17.039 1.00 79.50 88 LYS A O 1
ATOM 706 N N . GLU A 1 89 ? 0.463 7.865 19.270 1.00 80.06 89 GLU A N 1
ATOM 707 C CA . GLU A 1 89 ? 1.824 8.403 19.295 1.00 80.06 89 GLU A CA 1
ATOM 708 C C . GLU A 1 89 ? 2.800 7.467 18.585 1.00 80.06 89 GLU A C 1
ATOM 710 O O . GLU A 1 89 ? 3.652 7.932 17.828 1.00 80.06 89 GLU A O 1
ATOM 715 N N . LYS A 1 90 ? 2.634 6.147 18.732 1.00 85.44 90 LYS A N 1
ATOM 716 C CA . LYS A 1 90 ? 3.430 5.179 17.976 1.00 85.44 90 LYS A CA 1
ATOM 717 C C . LYS A 1 90 ? 3.151 5.238 16.477 1.00 85.44 90 LYS A C 1
ATOM 719 O O . LYS A 1 90 ? 4.105 5.238 15.703 1.00 85.44 90 LYS A O 1
ATOM 724 N N . VAL A 1 91 ? 1.889 5.343 16.044 1.00 82.00 91 VAL A N 1
ATOM 725 C CA . VAL A 1 91 ? 1.592 5.508 14.606 1.00 82.00 91 VAL A CA 1
ATOM 726 C C . VAL A 1 91 ? 2.214 6.800 14.069 1.00 82.00 91 VAL A C 1
ATOM 728 O O . VAL A 1 91 ? 2.844 6.785 13.011 1.00 82.00 91 VAL A O 1
ATOM 731 N N . ARG A 1 92 ? 2.110 7.908 14.814 1.00 78.31 92 ARG A N 1
ATOM 732 C CA . ARG A 1 92 ? 2.746 9.183 14.456 1.00 78.31 92 ARG A CA 1
ATOM 733 C C . ARG A 1 92 ? 4.264 9.043 14.339 1.00 78.31 92 ARG A C 1
ATOM 735 O O . ARG A 1 92 ? 4.829 9.482 13.341 1.00 78.31 92 ARG A O 1
ATOM 742 N N . ALA A 1 93 ? 4.902 8.397 15.313 1.00 80.38 93 ALA A N 1
ATOM 743 C CA . ALA A 1 93 ? 6.343 8.166 15.325 1.00 80.38 93 ALA A CA 1
ATOM 744 C C . ALA A 1 93 ? 6.811 7.339 14.115 1.00 80.38 93 ALA A C 1
ATOM 746 O O . ALA A 1 93 ? 7.827 7.674 13.498 1.00 80.38 93 ALA A O 1
ATOM 747 N N . LEU A 1 94 ? 6.047 6.311 13.729 1.00 81.81 94 LEU A N 1
ATOM 748 C CA . LEU A 1 94 ? 6.318 5.528 12.523 1.00 81.81 94 LEU A CA 1
ATOM 749 C C . LEU A 1 94 ? 6.221 6.403 11.264 1.00 81.81 94 LEU A C 1
ATOM 751 O O . LEU A 1 94 ? 7.085 6.330 10.402 1.00 81.81 94 LEU A O 1
ATOM 755 N N . MET A 1 95 ? 5.250 7.313 11.168 1.00 77.31 95 MET A N 1
ATOM 756 C CA . MET A 1 95 ? 5.072 8.174 9.987 1.00 77.31 95 MET A CA 1
ATOM 757 C C . MET A 1 95 ? 6.125 9.292 9.830 1.00 77.31 95 MET A C 1
ATOM 759 O O . MET A 1 95 ? 6.264 9.845 8.741 1.00 77.31 95 MET A O 1
ATOM 763 N N . THR A 1 96 ? 6.896 9.636 10.870 1.00 59.75 96 THR A N 1
ATOM 764 C CA . THR A 1 96 ? 7.762 10.840 10.896 1.00 59.75 96 THR A CA 1
ATOM 765 C C . THR A 1 96 ? 9.002 10.836 9.985 1.00 59.75 96 THR A C 1
ATOM 767 O O . THR A 1 96 ? 9.769 11.804 9.989 1.00 59.75 96 THR A O 1
ATOM 770 N N . LYS A 1 97 ? 9.238 9.801 9.174 1.00 54.50 97 LYS A N 1
ATOM 771 C CA . LYS A 1 97 ? 10.424 9.726 8.308 1.00 54.50 97 LYS A CA 1
ATOM 772 C C . LYS A 1 97 ? 10.179 10.431 6.963 1.00 54.50 97 LYS A C 1
ATOM 774 O O . LYS A 1 97 ? 9.925 9.809 5.947 1.00 54.50 97 LYS A O 1
ATOM 779 N N . GLY A 1 98 ? 10.322 11.758 6.954 1.00 50.75 98 GLY A N 1
ATOM 780 C CA . GLY A 1 98 ? 10.785 12.480 5.763 1.00 50.75 98 GLY A CA 1
ATOM 781 C C . GLY A 1 98 ? 9.775 13.063 4.767 1.00 50.75 98 GLY A C 1
ATOM 782 O O . GLY A 1 98 ? 10.233 13.440 3.689 1.00 50.75 98 GLY A O 1
ATOM 783 N N . ASP A 1 99 ? 8.473 13.222 5.057 1.00 49.16 99 ASP A N 1
ATOM 784 C CA . ASP A 1 99 ? 7.590 13.847 4.056 1.00 49.16 99 ASP A CA 1
ATOM 785 C C . ASP A 1 99 ? 6.346 14.608 4.557 1.00 49.16 99 ASP A C 1
ATOM 787 O O . ASP A 1 99 ? 5.751 14.304 5.585 1.00 49.16 99 ASP A O 1
ATOM 791 N N . ARG A 1 100 ? 5.912 15.595 3.759 1.00 46.78 100 ARG A N 1
ATOM 792 C CA . ARG A 1 100 ? 4.787 16.531 3.995 1.00 46.78 100 ARG A CA 1
ATOM 793 C C . ARG A 1 100 ? 3.408 15.843 4.047 1.00 46.78 100 ARG A C 1
ATOM 795 O O . ARG A 1 100 ? 2.437 16.457 4.476 1.00 46.78 100 ARG A O 1
ATOM 802 N N . ILE A 1 101 ? 3.332 14.585 3.598 1.00 50.00 101 ILE A N 1
ATOM 803 C CA . ILE A 1 101 ? 2.142 13.715 3.636 1.00 50.00 101 ILE A CA 1
ATOM 804 C C . ILE A 1 101 ? 1.944 13.100 5.035 1.00 50.00 101 ILE A C 1
ATOM 806 O O . ILE A 1 101 ? 0.818 12.777 5.400 1.00 50.00 101 ILE A O 1
ATOM 810 N N . ALA A 1 102 ? 2.999 13.041 5.859 1.00 43.16 102 ALA A N 1
ATOM 811 C CA . ALA A 1 102 ? 2.933 12.623 7.264 1.00 43.16 102 ALA A CA 1
ATOM 812 C C . ALA A 1 102 ? 2.123 13.586 8.163 1.00 43.16 102 ALA A C 1
ATOM 814 O O . ALA A 1 102 ? 1.932 13.308 9.342 1.00 43.16 102 ALA A O 1
ATOM 815 N N . GLY A 1 103 ? 1.658 14.718 7.619 1.00 42.94 103 GLY A N 1
ATOM 816 C CA . GLY A 1 103 ? 0.936 15.760 8.350 1.00 42.94 103 GLY A CA 1
ATOM 817 C C . GLY A 1 103 ? -0.536 15.476 8.667 1.00 42.94 103 GLY A C 1
ATOM 818 O O . GLY A 1 103 ? -1.097 16.220 9.456 1.00 42.94 103 GLY A O 1
ATOM 819 N N . ASP A 1 104 ? -1.162 14.433 8.114 1.00 50.59 104 ASP A N 1
ATOM 820 C CA . ASP A 1 104 ? -2.561 14.085 8.434 1.00 50.59 104 ASP A CA 1
ATOM 821 C C . ASP A 1 104 ? -2.618 12.931 9.459 1.00 50.59 104 ASP A C 1
ATOM 823 O O . ASP A 1 104 ? -3.277 11.910 9.261 1.00 50.59 104 ASP A O 1
ATOM 827 N N . THR A 1 105 ? -1.913 13.077 10.588 1.00 49.44 105 THR A N 1
ATOM 828 C CA . THR A 1 105 ? -2.072 12.188 11.758 1.00 49.44 105 THR A CA 1
ATOM 829 C C . THR A 1 105 ? -3.507 12.181 12.283 1.00 49.44 105 THR A C 1
ATOM 831 O O . THR A 1 105 ? -3.966 11.152 12.771 1.00 49.44 105 THR A O 1
ATOM 834 N N . ASP A 1 106 ? -4.248 13.271 12.073 1.00 54.19 106 ASP A N 1
ATOM 835 C CA . ASP A 1 106 ? -5.660 13.439 12.440 1.00 54.19 106 ASP A CA 1
ATOM 836 C C . ASP A 1 106 ? -6.574 12.365 11.823 1.00 54.19 106 ASP A C 1
ATOM 838 O O . ASP A 1 106 ? -7.629 12.036 12.357 1.00 54.19 106 ASP A O 1
ATOM 842 N N . VAL A 1 107 ? -6.160 11.769 10.705 1.00 55.38 107 VAL A N 1
ATOM 843 C CA . VAL A 1 107 ? -6.907 10.734 9.984 1.00 55.38 107 VAL A CA 1
ATOM 844 C C . VAL A 1 107 ? -6.803 9.377 10.664 1.00 55.38 107 VAL A C 1
ATOM 846 O O . VAL A 1 107 ? -7.796 8.661 10.765 1.00 55.38 107 VAL A O 1
ATOM 849 N N . VAL A 1 108 ? -5.603 9.012 11.123 1.00 57.09 108 VAL A N 1
ATOM 850 C CA . VAL A 1 108 ? -5.406 7.804 11.932 1.00 57.09 108 VAL A CA 1
ATOM 851 C C . VAL A 1 108 ? -6.168 7.969 13.237 1.00 57.09 108 VAL A C 1
ATOM 853 O O . VAL A 1 108 ? -6.847 7.046 13.668 1.00 57.09 108 VAL A O 1
ATOM 856 N N . GLU A 1 109 ? -6.104 9.159 13.829 1.00 55.62 109 GLU A N 1
ATOM 857 C CA . GLU A 1 109 ? -6.833 9.473 15.049 1.00 55.62 109 GLU A CA 1
ATOM 858 C C . GLU A 1 109 ? -8.346 9.318 14.874 1.00 55.62 109 GLU A C 1
ATOM 860 O O . GLU A 1 109 ? -8.963 8.577 15.635 1.00 55.62 109 GLU A O 1
ATOM 865 N N . TRP A 1 110 ? -8.919 9.896 13.817 1.00 61.06 110 TRP A N 1
ATOM 866 C CA . TRP A 1 110 ? -10.339 9.764 13.500 1.00 61.06 110 TRP A CA 1
ATOM 867 C C . TRP A 1 110 ? -10.757 8.320 13.176 1.00 61.06 110 TRP A C 1
ATOM 869 O O . TRP A 1 110 ? -11.753 7.836 13.709 1.00 61.06 110 TRP A O 1
ATOM 879 N N . MET A 1 111 ? -9.994 7.589 12.353 1.00 62.47 111 MET A N 1
ATOM 880 C CA . MET A 1 111 ? -10.329 6.196 12.015 1.00 62.47 111 MET A CA 1
ATOM 881 C C . MET A 1 111 ? -10.187 5.246 13.214 1.00 62.47 111 MET A C 1
ATOM 883 O O . MET A 1 111 ? -10.919 4.266 13.290 1.00 62.47 111 MET A O 1
ATOM 887 N N . LEU A 1 112 ? -9.281 5.525 14.158 1.00 60.00 112 LEU A N 1
ATOM 888 C CA . LEU A 1 112 ? -9.107 4.742 15.390 1.00 60.00 112 LEU A CA 1
ATOM 889 C C . LEU A 1 112 ? -10.160 5.047 16.470 1.00 60.00 112 LEU A C 1
ATOM 891 O O . LEU A 1 112 ? -10.426 4.198 17.336 1.00 60.00 112 LEU A O 1
ATOM 895 N N . GLU A 1 113 ? -10.712 6.260 16.466 1.00 65.25 113 GLU A N 1
ATOM 896 C CA . GLU A 1 113 ? -11.671 6.729 17.471 1.00 65.25 113 GLU A CA 1
ATOM 897 C C . GLU A 1 113 ? -13.127 6.570 17.038 1.00 65.25 113 GLU A C 1
ATOM 899 O O . GLU A 1 113 ? -13.952 6.174 17.862 1.00 65.25 113 GLU A O 1
ATOM 904 N N . GLU A 1 114 ? -13.445 6.833 15.768 1.00 63.44 114 GLU A N 1
ATOM 905 C CA . GLU A 1 114 ? -14.828 6.950 15.292 1.00 63.44 114 GLU A CA 1
ATOM 906 C C . GLU A 1 114 ? -15.264 5.847 14.315 1.00 63.44 114 GLU A C 1
ATOM 908 O O . GLU A 1 114 ? -16.459 5.549 14.237 1.00 63.44 114 GLU A O 1
ATOM 913 N N . GLU A 1 115 ? -14.344 5.205 13.584 1.00 69.31 115 GLU A N 1
ATOM 914 C CA . GLU A 1 115 ? -14.692 4.130 12.645 1.00 69.31 115 GLU A CA 1
ATOM 915 C C . GLU A 1 115 ? -14.461 2.737 13.257 1.00 69.31 115 GLU A C 1
ATOM 917 O O . GLU A 1 115 ? -13.398 2.413 13.780 1.00 69.31 115 GLU A O 1
ATOM 922 N N . ALA A 1 116 ? -15.472 1.867 13.178 1.00 81.12 116 ALA A N 1
ATOM 923 C CA . ALA A 1 116 ? -15.309 0.459 13.524 1.00 81.12 116 ALA A CA 1
ATOM 924 C C . ALA A 1 116 ? -14.490 -0.231 12.423 1.00 81.12 116 ALA A C 1
ATOM 926 O O . ALA A 1 116 ? -15.021 -0.530 11.352 1.00 81.12 116 ALA A O 1
ATOM 927 N N . LEU A 1 117 ? -13.198 -0.438 12.684 1.00 87.19 117 LEU A N 1
ATOM 928 C CA . LEU A 1 117 ? -12.294 -1.167 11.799 1.00 87.19 117 LEU A CA 1
ATOM 929 C C . LEU A 1 117 ? -12.351 -2.657 12.128 1.00 87.19 117 LEU A C 1
ATOM 931 O O . LEU A 1 117 ? -12.083 -3.060 13.262 1.00 87.19 117 LEU A O 1
ATOM 935 N N . ASP A 1 118 ? -12.669 -3.480 11.134 1.00 90.81 118 ASP A N 1
ATOM 936 C CA . ASP A 1 118 ? -12.449 -4.919 11.243 1.00 90.81 118 ASP A CA 1
ATOM 937 C C . ASP A 1 118 ? -10.969 -5.284 10.985 1.00 90.81 118 ASP A C 1
ATOM 939 O O . ASP A 1 118 ? -10.092 -4.422 10.837 1.00 90.81 118 ASP A O 1
ATOM 943 N N . GLU A 1 119 ? -10.656 -6.580 10.970 1.00 91.62 119 GLU A N 1
ATOM 944 C CA . GLU A 1 119 ? -9.285 -7.056 10.765 1.00 91.62 119 GLU A CA 1
ATOM 945 C C . GLU A 1 119 ? -8.733 -6.703 9.376 1.00 91.62 119 GLU A C 1
ATOM 947 O O . GLU A 1 119 ? -7.575 -6.289 9.253 1.00 91.62 119 GLU A O 1
ATOM 952 N N . SER A 1 120 ? -9.559 -6.812 8.337 1.00 93.88 120 SER A N 1
ATOM 953 C CA . SER A 1 120 ? -9.166 -6.485 6.967 1.00 93.88 120 SER A CA 1
ATOM 954 C C . SER A 1 120 ? -8.968 -4.975 6.803 1.00 93.88 120 SER A C 1
ATOM 956 O O . SER A 1 120 ? -7.979 -4.551 6.205 1.00 93.88 120 SER A O 1
ATOM 958 N N . ASP A 1 121 ? -9.826 -4.155 7.414 1.00 92.75 121 ASP A N 1
ATOM 959 C CA . ASP A 1 121 ? -9.678 -2.698 7.448 1.00 92.75 121 ASP A CA 1
ATOM 960 C C . ASP A 1 121 ? -8.381 -2.290 8.144 1.00 92.75 121 ASP A C 1
ATOM 962 O O . ASP A 1 121 ? -7.579 -1.542 7.589 1.00 92.75 121 ASP A O 1
ATOM 966 N N . THR A 1 122 ? -8.136 -2.843 9.333 1.00 91.81 122 THR A N 1
ATOM 967 C CA . THR A 1 122 ? -6.908 -2.615 10.108 1.00 91.81 122 THR A CA 1
ATOM 968 C C . THR A 1 122 ? -5.667 -2.918 9.271 1.00 91.81 122 THR A C 1
ATOM 970 O O . THR A 1 122 ? -4.719 -2.133 9.237 1.00 91.81 122 THR A O 1
ATOM 973 N N . THR A 1 123 ? -5.689 -4.044 8.561 1.00 95.19 123 THR A N 1
ATOM 974 C CA . THR A 1 123 ? -4.572 -4.511 7.737 1.00 95.19 123 THR A CA 1
ATOM 975 C C . THR A 1 123 ? -4.355 -3.613 6.522 1.00 95.19 123 THR A C 1
ATOM 977 O O . THR A 1 123 ? -3.234 -3.187 6.258 1.00 95.19 123 THR A O 1
ATOM 980 N N . LEU A 1 124 ? -5.418 -3.273 5.790 1.00 94.12 124 LEU A N 1
ATOM 981 C CA . LEU A 1 124 ? -5.328 -2.411 4.610 1.00 94.12 124 LEU A CA 1
ATOM 982 C C . LEU A 1 124 ? -4.905 -0.983 4.965 1.00 94.12 124 LEU A C 1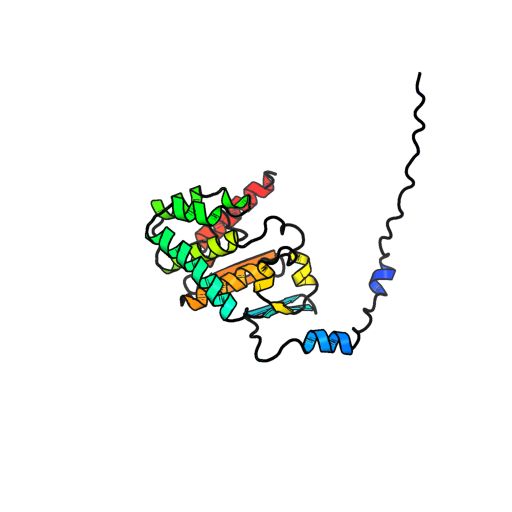
ATOM 984 O O . LEU A 1 124 ? -4.148 -0.374 4.205 1.00 94.12 124 LEU A O 1
ATOM 988 N N . LEU A 1 125 ? -5.358 -0.467 6.112 1.00 91.31 125 LEU A N 1
ATOM 989 C CA . LEU A 1 125 ? -4.902 0.810 6.651 1.00 91.31 125 LEU A CA 1
ATOM 990 C C . LEU A 1 125 ? -3.406 0.754 6.980 1.00 91.31 125 LEU A C 1
ATOM 992 O O . LEU A 1 125 ? -2.659 1.627 6.549 1.00 91.31 125 LEU A O 1
ATOM 996 N N . ALA A 1 126 ? -2.954 -0.290 7.681 1.00 92.06 126 ALA A N 1
ATOM 997 C CA . ALA A 1 126 ? -1.543 -0.475 8.013 1.00 92.06 126 ALA A CA 1
ATOM 998 C C . ALA A 1 126 ? -0.652 -0.561 6.763 1.00 92.06 126 ALA A C 1
ATOM 1000 O O . ALA A 1 126 ? 0.369 0.119 6.692 1.00 92.06 126 ALA A O 1
ATOM 1001 N N . ILE A 1 127 ? -1.063 -1.334 5.751 1.00 94.25 127 ILE A N 1
ATOM 1002 C CA . ILE A 1 127 ? -0.359 -1.432 4.464 1.00 94.25 127 ILE A CA 1
ATOM 1003 C C . ILE A 1 127 ? -0.269 -0.061 3.794 1.00 94.25 127 ILE A C 1
ATOM 1005 O O . ILE A 1 127 ? 0.792 0.324 3.306 1.00 94.25 127 ILE A O 1
ATOM 1009 N N . GLY A 1 128 ? -1.373 0.686 3.748 1.00 90.06 128 GLY A N 1
ATOM 1010 C CA . GLY A 1 128 ? -1.386 1.991 3.104 1.00 90.06 128 GLY A CA 1
ATOM 1011 C C . GLY A 1 128 ? -0.529 3.030 3.833 1.00 90.06 128 GLY A C 1
ATOM 1012 O O . GLY A 1 128 ? 0.186 3.783 3.174 1.00 90.06 128 GLY A O 1
ATOM 1013 N N . LEU A 1 129 ? -0.517 3.020 5.169 1.00 87.62 129 LEU A N 1
ATOM 1014 C CA . LEU A 1 129 ? 0.376 3.853 5.982 1.00 87.62 129 LEU A CA 1
ATOM 1015 C C . LEU A 1 129 ? 1.847 3.474 5.791 1.00 87.62 129 LEU A C 1
ATOM 1017 O O . LEU A 1 129 ? 2.667 4.357 5.560 1.00 87.62 129 LEU A O 1
ATOM 1021 N N . PHE A 1 130 ? 2.170 2.180 5.792 1.00 89.94 130 PHE A N 1
ATOM 1022 C CA . PHE A 1 130 ? 3.515 1.685 5.495 1.00 89.94 130 PHE A CA 1
ATOM 1023 C C . PHE A 1 130 ? 3.999 2.146 4.112 1.00 89.94 130 PHE A C 1
ATOM 1025 O O . PHE A 1 130 ? 5.079 2.709 3.969 1.00 89.94 130 PHE A O 1
ATOM 1032 N N . VAL A 1 131 ? 3.165 1.990 3.084 1.00 88.50 131 VAL A N 1
ATOM 1033 C CA . VAL A 1 131 ? 3.478 2.443 1.724 1.00 88.50 131 VAL A CA 1
ATOM 1034 C C . VAL A 1 131 ? 3.720 3.953 1.665 1.00 88.50 131 VAL A C 1
ATOM 1036 O O . VAL A 1 131 ? 4.574 4.410 0.906 1.00 88.50 131 VAL A O 1
ATOM 1039 N N . LEU A 1 132 ? 2.947 4.740 2.417 1.00 81.31 132 LEU A N 1
ATOM 1040 C CA . LEU A 1 132 ? 3.131 6.187 2.509 1.00 81.31 132 LEU A CA 1
ATOM 1041 C C . LEU A 1 132 ? 4.411 6.556 3.262 1.00 81.31 132 LEU A C 1
ATOM 1043 O O . LEU A 1 132 ? 5.070 7.509 2.857 1.00 81.31 132 LEU A O 1
ATOM 1047 N N . HIS A 1 133 ? 4.760 5.797 4.301 1.00 81.69 133 HIS A N 1
ATOM 1048 C CA . HIS A 1 133 ? 5.998 5.936 5.062 1.00 81.69 133 HIS A CA 1
ATOM 1049 C C . HIS A 1 133 ? 7.243 5.681 4.200 1.00 81.69 133 HIS A C 1
ATOM 1051 O O . HIS A 1 133 ? 8.165 6.489 4.199 1.00 81.69 133 HIS A O 1
ATOM 1057 N N . GLU A 1 134 ? 7.256 4.594 3.427 1.00 81.12 134 GLU A N 1
ATOM 1058 C CA . GLU A 1 134 ? 8.405 4.205 2.591 1.00 81.12 134 GLU A CA 1
ATOM 1059 C C . GLU A 1 134 ? 8.570 5.073 1.332 1.00 81.12 134 GLU A C 1
ATOM 1061 O O . GLU A 1 134 ? 9.596 5.048 0.646 1.00 81.12 134 GLU A O 1
ATOM 1066 N N . LYS A 1 135 ? 7.549 5.850 0.971 1.00 73.94 135 LYS A N 1
ATOM 1067 C CA . LYS A 1 135 ? 7.562 6.640 -0.256 1.00 73.94 135 LYS A CA 1
ATOM 1068 C C . LYS A 1 135 ? 8.489 7.855 -0.131 1.00 73.94 135 LYS A C 1
ATOM 1070 O O . LYS A 1 135 ? 8.313 8.709 0.728 1.00 73.94 135 LYS A O 1
ATOM 1075 N N . SER A 1 136 ? 9.389 8.028 -1.103 1.00 61.53 136 SER A N 1
ATOM 1076 C CA . SER A 1 136 ? 10.218 9.237 -1.200 1.00 61.53 136 SER A CA 1
ATOM 1077 C C . SER A 1 136 ? 9.418 10.508 -1.555 1.00 61.53 136 SER A C 1
ATOM 1079 O O . SER A 1 136 ? 8.526 10.513 -2.419 1.00 61.53 136 SER A O 1
ATOM 1081 N N . ALA A 1 137 ? 9.818 11.626 -0.939 1.00 54.03 137 ALA A N 1
ATOM 1082 C CA . ALA A 1 137 ? 9.121 12.915 -0.929 1.00 54.03 137 ALA A CA 1
ATOM 1083 C C . ALA A 1 137 ? 8.898 13.635 -2.276 1.00 54.03 137 ALA A C 1
ATOM 1085 O O . ALA A 1 137 ? 8.163 14.619 -2.362 1.00 54.03 137 ALA A O 1
ATOM 1086 N N . TRP A 1 138 ? 9.523 13.183 -3.368 1.00 45.19 138 TRP A N 1
ATOM 1087 C CA . TRP A 1 138 ? 9.689 13.993 -4.589 1.00 45.19 138 TRP A CA 1
ATOM 1088 C C . TRP A 1 138 ? 9.191 13.354 -5.899 1.00 45.19 138 TRP A C 1
ATOM 1090 O O . TRP A 1 138 ? 9.561 13.776 -6.995 1.00 45.19 138 TRP A O 1
ATOM 1100 N N . SER A 1 139 ? 8.286 12.373 -5.851 1.00 47.94 139 SER A N 1
ATOM 1101 C CA . SER A 1 139 ? 7.898 11.608 -7.060 1.00 47.94 139 SER A CA 1
ATOM 1102 C C . SER A 1 139 ? 6.788 12.213 -7.952 1.00 47.94 139 SER A C 1
ATOM 1104 O O . SER A 1 139 ? 6.372 11.592 -8.935 1.00 47.94 139 SER A O 1
ATOM 1106 N N . ALA A 1 140 ? 6.295 13.428 -7.686 1.00 44.47 140 ALA A N 1
ATOM 1107 C CA . ALA A 1 140 ? 5.004 13.892 -8.219 1.00 44.47 140 ALA A CA 1
ATOM 1108 C C . ALA A 1 140 ? 4.911 14.203 -9.737 1.00 44.47 140 ALA A C 1
ATOM 1110 O O . ALA A 1 140 ? 3.802 14.439 -10.218 1.00 44.47 140 ALA A O 1
ATOM 1111 N N . SER A 1 141 ? 5.990 14.195 -10.529 1.00 43.75 141 SER A N 1
ATOM 1112 C CA . SER A 1 141 ? 5.931 14.703 -11.920 1.00 43.75 141 SER A CA 1
ATOM 1113 C C . SER A 1 141 ? 6.344 13.741 -13.043 1.00 43.75 141 SER A C 1
ATOM 1115 O O . SER A 1 141 ? 6.093 14.060 -14.206 1.00 43.75 141 SER A O 1
ATOM 1117 N N . LYS A 1 142 ? 6.891 12.547 -12.760 1.00 48.19 142 LYS A N 1
ATOM 1118 C CA . LYS A 1 142 ? 7.376 11.617 -13.814 1.00 48.19 142 LYS A CA 1
ATOM 1119 C C . LYS A 1 142 ? 6.687 10.245 -13.877 1.00 48.19 142 LYS A C 1
ATOM 1121 O O . LYS A 1 142 ? 6.940 9.491 -14.816 1.00 48.19 142 LYS A O 1
ATOM 1126 N N . SER A 1 143 ? 5.747 9.952 -12.976 1.00 55.69 143 SER A N 1
ATOM 1127 C CA . SER A 1 143 ? 5.074 8.643 -12.848 1.00 55.69 143 SER A CA 1
ATOM 1128 C C . SER A 1 143 ? 4.402 8.119 -14.129 1.00 55.69 143 SER A C 1
ATOM 1130 O O . SER A 1 143 ? 4.397 6.919 -14.397 1.00 55.69 143 SER A O 1
ATOM 1132 N N . ARG A 1 144 ? 3.867 9.001 -14.984 1.00 59.25 144 ARG A N 1
ATOM 1133 C CA . ARG A 1 144 ? 3.197 8.598 -16.239 1.00 59.25 144 ARG A CA 1
ATOM 1134 C C . ARG A 1 144 ? 4.155 8.121 -17.333 1.00 59.25 144 ARG A C 1
ATOM 1136 O O . ARG A 1 144 ? 3.728 7.405 -18.235 1.00 59.25 144 ARG A O 1
ATOM 1143 N N . LEU A 1 145 ? 5.430 8.512 -17.275 1.00 61.53 145 LEU A N 1
ATOM 1144 C CA . LEU A 1 145 ? 6.411 8.176 -18.310 1.00 61.53 145 LEU A CA 1
ATOM 1145 C C . LEU A 1 145 ? 6.822 6.702 -18.258 1.00 61.53 145 LEU A C 1
ATOM 1147 O O . LEU A 1 145 ? 7.087 6.124 -19.307 1.00 61.53 145 LEU A O 1
ATOM 1151 N N . LYS A 1 146 ? 6.831 6.088 -17.068 1.00 70.50 146 LYS A N 1
ATOM 1152 C CA . LYS A 1 146 ? 7.225 4.685 -16.860 1.00 70.50 146 LYS A CA 1
ATOM 1153 C C . LYS A 1 146 ? 6.298 3.723 -17.617 1.00 70.50 146 LYS A C 1
ATOM 1155 O O . LYS A 1 146 ? 6.756 2.946 -18.446 1.00 70.50 146 LYS A O 1
ATOM 1160 N N . VAL A 1 147 ? 4.982 3.896 -17.465 1.00 67.06 147 VAL A N 1
ATOM 1161 C CA . VAL A 1 147 ? 3.975 3.093 -18.187 1.00 67.06 147 VAL A CA 1
ATOM 1162 C C . VAL A 1 147 ? 4.011 3.344 -19.701 1.00 67.06 147 VAL A C 1
ATOM 1164 O O . VAL A 1 147 ? 3.825 2.421 -20.486 1.00 67.06 147 VAL A O 1
ATOM 1167 N N . LEU A 1 148 ? 4.263 4.586 -20.136 1.00 67.38 148 LEU A N 1
ATOM 1168 C CA . LEU A 1 148 ? 4.345 4.932 -21.563 1.00 67.38 148 LEU A CA 1
ATOM 1169 C C . LEU A 1 148 ? 5.582 4.350 -22.259 1.00 67.38 148 LEU A C 1
ATOM 1171 O O . LEU A 1 148 ? 5.503 3.999 -23.436 1.00 67.38 148 LEU A O 1
ATOM 1175 N N . LYS A 1 149 ? 6.714 4.254 -21.553 1.00 71.50 149 LYS A N 1
ATOM 1176 C CA . LYS A 1 149 ? 7.929 3.605 -22.064 1.00 71.50 149 LYS A CA 1
ATOM 1177 C C . LYS A 1 149 ? 7.753 2.086 -22.188 1.00 71.50 149 LYS A C 1
ATOM 1179 O O . LYS A 1 149 ? 8.322 1.493 -23.103 1.00 71.50 149 LYS A O 1
ATOM 1184 N N . GLY A 1 150 ? 6.917 1.490 -21.335 1.00 73.25 150 GLY A N 1
ATOM 1185 C CA . GLY A 1 150 ? 6.805 0.038 -21.193 1.00 73.25 150 GLY A CA 1
ATOM 1186 C C . GLY A 1 150 ? 8.040 -0.556 -20.508 1.00 73.25 150 GLY A C 1
ATOM 1187 O O . GLY A 1 150 ? 8.869 0.178 -19.972 1.00 73.25 150 GLY A O 1
ATOM 1188 N N . GLY A 1 151 ? 8.156 -1.881 -20.540 1.00 82.44 151 GLY A N 1
ATOM 1189 C CA . GLY A 1 151 ? 9.251 -2.634 -19.927 1.00 82.44 151 GLY A CA 1
ATOM 1190 C C . GLY A 1 151 ? 8.834 -3.385 -18.664 1.00 82.44 151 GLY A C 1
ATOM 1191 O O . GLY A 1 151 ? 7.668 -3.362 -18.267 1.00 82.44 151 GLY A O 1
ATOM 1192 N N . LYS A 1 152 ? 9.812 -4.062 -18.060 1.00 86.00 152 LYS A N 1
ATOM 1193 C CA . LYS A 1 152 ? 9.671 -4.825 -16.818 1.00 86.00 152 LYS A CA 1
ATOM 1194 C C . LYS A 1 152 ? 10.331 -4.064 -15.680 1.00 86.00 152 LYS A C 1
ATOM 1196 O O . LYS A 1 152 ? 11.447 -3.576 -15.849 1.00 86.00 152 LYS A O 1
ATOM 1201 N N . VAL A 1 153 ? 9.661 -3.971 -14.539 1.00 84.81 153 VAL A N 1
ATOM 1202 C CA . VAL A 1 153 ? 10.220 -3.360 -13.327 1.00 84.81 153 VAL A CA 1
ATOM 1203 C C . VAL A 1 153 ? 9.929 -4.224 -12.115 1.00 84.81 153 VAL A C 1
ATOM 1205 O O . VAL A 1 153 ? 8.884 -4.862 -12.058 1.00 84.81 153 VAL A O 1
ATOM 1208 N N . ARG A 1 154 ? 10.826 -4.235 -11.132 1.00 86.50 154 ARG A N 1
ATOM 1209 C CA . ARG A 1 154 ? 10.557 -4.880 -9.842 1.00 86.50 154 ARG A CA 1
ATOM 1210 C C . ARG A 1 154 ? 9.726 -3.967 -8.951 1.00 86.50 154 ARG A C 1
ATOM 1212 O O . ARG A 1 154 ? 9.847 -2.741 -9.039 1.00 86.50 154 ARG A O 1
ATOM 1219 N N . MET A 1 155 ? 8.904 -4.558 -8.087 1.00 88.25 155 MET A N 1
ATOM 1220 C CA . MET A 1 155 ? 8.071 -3.819 -7.129 1.00 88.25 155 MET A CA 1
ATOM 1221 C C . MET A 1 155 ? 8.880 -2.856 -6.252 1.00 88.25 155 MET A C 1
ATOM 1223 O O . MET A 1 155 ? 8.433 -1.739 -6.021 1.00 88.25 155 MET A O 1
ATOM 1227 N N . GLU A 1 156 ? 10.091 -3.239 -5.841 1.00 86.44 156 GLU A N 1
ATOM 1228 C CA . GLU A 1 156 ? 10.979 -2.421 -4.995 1.00 86.44 156 GLU A CA 1
ATOM 1229 C C . GLU A 1 156 ? 11.292 -1.047 -5.605 1.00 86.44 156 GLU A C 1
ATOM 1231 O O . GLU A 1 156 ? 11.433 -0.061 -4.881 1.00 86.44 156 GLU A O 1
ATOM 1236 N N . SER A 1 157 ? 11.274 -0.939 -6.941 1.00 81.88 157 SER A N 1
ATOM 1237 C CA . SER A 1 157 ? 11.450 0.336 -7.652 1.00 81.88 157 SER A CA 1
ATOM 1238 C C . SER A 1 157 ? 10.386 1.388 -7.312 1.00 81.88 157 SER A C 1
ATOM 1240 O O . SER A 1 157 ? 10.508 2.547 -7.712 1.00 81.88 157 SER A O 1
ATOM 1242 N N . ALA A 1 158 ? 9.313 1.009 -6.61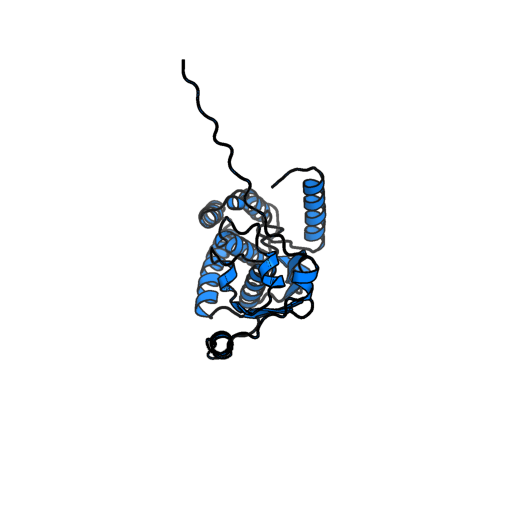0 1.00 81.94 158 ALA A N 1
ATOM 1243 C CA . ALA A 1 158 ? 8.323 1.950 -6.117 1.00 81.94 158 ALA A CA 1
ATOM 1244 C C . ALA A 1 158 ? 8.840 2.821 -4.956 1.00 81.94 158 ALA A C 1
ATOM 1246 O O . ALA A 1 158 ? 8.330 3.926 -4.759 1.00 81.94 158 ALA A O 1
ATOM 1247 N N . PHE A 1 159 ? 9.829 2.337 -4.202 1.00 80.62 159 PHE A N 1
ATOM 1248 C CA . PHE A 1 159 ? 10.398 3.037 -3.047 1.00 80.62 159 PHE A CA 1
ATOM 1249 C C . PHE A 1 159 ? 11.752 3.692 -3.349 1.00 80.62 159 PHE A C 1
ATOM 1251 O O . PHE A 1 159 ? 12.186 4.582 -2.621 1.00 80.62 159 PHE A O 1
ATOM 1258 N N . GLU A 1 160 ? 12.389 3.337 -4.467 1.00 75.75 160 GLU A N 1
ATOM 1259 C CA . GLU A 1 160 ? 13.642 3.958 -4.901 1.00 75.75 160 GLU A CA 1
ATOM 1260 C C . GLU A 1 160 ? 13.485 5.480 -5.133 1.00 75.75 160 GLU A C 1
ATOM 1262 O O . GLU A 1 160 ? 12.535 5.912 -5.806 1.00 75.75 160 GLU A O 1
ATOM 1267 N N . PRO A 1 161 ? 14.420 6.319 -4.643 1.00 65.19 161 PRO A N 1
ATOM 1268 C CA . PRO A 1 161 ? 14.387 7.771 -4.843 1.00 65.19 161 PRO A CA 1
ATOM 1269 C C . PRO A 1 161 ? 14.317 8.183 -6.323 1.00 65.19 161 PRO A C 1
ATOM 1271 O O . PRO A 1 161 ? 13.597 9.115 -6.691 1.00 65.19 161 PRO A O 1
ATOM 1274 N N . GLU A 1 162 ? 15.017 7.455 -7.191 1.00 61.44 162 GLU A N 1
ATOM 1275 C CA . GLU A 1 162 ? 15.065 7.672 -8.637 1.00 61.44 162 GLU A CA 1
ATOM 1276 C C . GLU A 1 162 ? 13.959 6.920 -9.402 1.00 61.44 162 GLU A C 1
ATOM 1278 O O . GLU A 1 162 ? 13.749 7.175 -10.592 1.00 61.44 162 GLU A O 1
ATOM 1283 N N . GLY A 1 163 ? 13.228 6.017 -8.738 1.00 54.94 163 GLY A N 1
ATOM 1284 C CA . GLY A 1 163 ? 12.330 5.037 -9.364 1.00 54.94 163 GLY A CA 1
ATOM 1285 C C . GLY A 1 163 ? 11.030 5.606 -9.945 1.00 54.94 163 GLY A C 1
ATOM 1286 O O . GLY A 1 163 ? 10.360 4.948 -10.750 1.00 54.94 163 GLY A O 1
ATOM 1287 N N . TYR A 1 164 ? 10.678 6.848 -9.586 1.00 68.12 164 TYR A N 1
ATOM 1288 C CA . TYR A 1 164 ? 9.457 7.553 -10.007 1.00 68.12 164 TYR A CA 1
ATOM 1289 C C . TYR A 1 164 ? 8.192 6.669 -9.946 1.00 68.12 164 TYR A C 1
ATOM 1291 O O . TYR A 1 164 ? 7.553 6.454 -10.987 1.00 68.12 164 TYR A O 1
ATOM 1299 N N . PRO A 1 165 ? 7.806 6.173 -8.751 1.00 70.25 165 PRO A N 1
ATOM 1300 C CA . PRO A 1 165 ? 6.673 5.266 -8.583 1.00 70.25 165 PRO A CA 1
ATOM 1301 C C . PRO A 1 165 ? 5.412 5.776 -9.271 1.00 70.25 165 PRO A C 1
ATOM 1303 O O . PRO A 1 165 ? 4.974 6.915 -9.061 1.00 70.25 165 PRO A O 1
ATOM 1306 N N . ASN A 1 166 ? 4.795 4.914 -10.071 1.00 74.94 166 ASN A N 1
ATOM 1307 C CA . ASN A 1 166 ? 3.456 5.140 -10.588 1.00 74.94 166 ASN A CA 1
ATOM 1308 C C . ASN A 1 166 ? 2.394 4.489 -9.683 1.00 74.94 166 ASN A C 1
ATOM 1310 O O . ASN A 1 166 ? 2.700 3.695 -8.799 1.00 74.94 166 ASN A O 1
ATOM 1314 N N . CYS A 1 167 ? 1.125 4.858 -9.879 1.00 79.31 167 CYS A N 1
ATOM 1315 C CA . CYS A 1 167 ? 0.025 4.322 -9.070 1.00 79.31 167 CYS A CA 1
ATOM 1316 C C . CYS A 1 167 ? -0.131 2.798 -9.163 1.00 79.31 167 CYS A C 1
ATOM 1318 O O . CYS A 1 167 ? -0.547 2.198 -8.185 1.00 79.31 167 CYS A O 1
ATOM 1320 N N . TYR A 1 168 ? 0.247 2.168 -10.276 1.00 84.19 168 TYR A N 1
ATOM 1321 C CA . TYR A 1 168 ? 0.265 0.711 -10.393 1.00 84.19 168 TYR A CA 1
ATOM 1322 C C . TYR A 1 168 ? 1.396 0.076 -9.583 1.00 84.19 168 TYR A C 1
ATOM 1324 O O . TYR A 1 168 ? 1.159 -0.960 -8.981 1.00 84.19 168 TYR A O 1
ATOM 1332 N N . ASP A 1 169 ? 2.578 0.698 -9.513 1.00 85.06 169 ASP A N 1
ATOM 1333 C CA . ASP A 1 169 ? 3.707 0.198 -8.705 1.00 85.06 169 ASP A CA 1
ATOM 1334 C C . ASP A 1 169 ? 3.314 0.093 -7.232 1.00 85.06 169 ASP A C 1
ATOM 1336 O O . ASP A 1 169 ? 3.449 -0.948 -6.596 1.00 85.06 169 ASP A O 1
ATOM 1340 N N . ILE A 1 170 ? 2.740 1.180 -6.723 1.00 87.19 170 ILE A N 1
ATOM 1341 C CA . ILE A 1 170 ? 2.296 1.282 -5.337 1.00 87.19 170 ILE A CA 1
ATOM 1342 C C . ILE A 1 170 ? 1.155 0.303 -5.049 1.00 87.19 170 ILE A C 1
ATOM 1344 O O . ILE A 1 170 ? 1.161 -0.393 -4.040 1.00 87.19 170 ILE A O 1
ATOM 1348 N N . VAL A 1 171 ? 0.177 0.218 -5.946 1.00 90.06 171 VAL A N 1
ATOM 1349 C CA . VAL A 1 171 ? -0.985 -0.653 -5.757 1.00 90.06 171 VAL A CA 1
ATOM 1350 C C . VAL A 1 171 ? -0.629 -2.136 -5.936 1.00 90.06 171 VAL A C 1
ATOM 1352 O O . VAL A 1 171 ? -1.274 -2.986 -5.329 1.00 90.06 171 VAL A O 1
ATOM 1355 N N . ALA A 1 172 ? 0.418 -2.463 -6.698 1.00 91.12 172 ALA A N 1
ATOM 1356 C CA . ALA A 1 172 ? 0.967 -3.816 -6.745 1.00 91.12 172 ALA A CA 1
ATOM 1357 C C . ALA A 1 172 ? 1.566 -4.233 -5.396 1.00 91.12 172 ALA A C 1
ATOM 1359 O O . ALA A 1 172 ? 1.340 -5.359 -4.965 1.00 91.12 172 ALA A O 1
ATOM 1360 N N . ILE A 1 173 ? 2.245 -3.317 -4.694 1.00 93.00 173 ILE A N 1
ATOM 1361 C CA . ILE A 1 173 ? 2.728 -3.555 -3.321 1.00 93.00 173 ILE A CA 1
ATOM 1362 C C . ILE A 1 173 ? 1.567 -3.795 -2.369 1.00 93.00 173 ILE A C 1
ATOM 1364 O O . ILE A 1 173 ? 1.594 -4.758 -1.608 1.00 93.00 173 ILE A O 1
ATOM 1368 N N . VAL A 1 174 ? 0.514 -2.980 -2.467 1.00 94.88 174 VAL A N 1
ATOM 1369 C CA . VAL A 1 174 ? -0.705 -3.193 -1.680 1.00 94.88 174 VAL A CA 1
ATOM 1370 C C . VAL A 1 174 ? -1.287 -4.586 -1.929 1.00 94.88 174 VAL A C 1
ATOM 1372 O O . VAL A 1 174 ? -1.591 -5.284 -0.969 1.00 94.88 174 VAL A O 1
ATOM 1375 N N . GLY A 1 175 ? -1.422 -4.999 -3.193 1.00 94.50 175 GLY A N 1
ATOM 1376 C CA . GLY A 1 175 ? -1.984 -6.302 -3.552 1.00 94.50 175 GLY A CA 1
ATOM 1377 C C . GLY A 1 175 ? -1.150 -7.490 -3.064 1.00 94.50 175 GLY A C 1
ATOM 1378 O O . GLY A 1 175 ? -1.714 -8.431 -2.512 1.00 94.50 175 GLY A O 1
ATOM 1379 N N . GLU A 1 176 ? 0.178 -7.438 -3.216 1.00 94.00 176 GLU A N 1
ATOM 1380 C CA . GLU A 1 176 ? 1.087 -8.484 -2.717 1.00 94.00 176 GLU A CA 1
ATOM 1381 C C . GLU A 1 176 ? 0.984 -8.622 -1.197 1.00 94.00 176 GLU A C 1
ATOM 1383 O O . GLU A 1 176 ? 0.756 -9.721 -0.696 1.00 94.00 176 GLU A O 1
ATOM 1388 N N . LEU A 1 177 ? 1.100 -7.510 -0.460 1.00 95.94 177 LEU A N 1
ATOM 1389 C CA . LEU A 1 177 ? 1.042 -7.525 1.002 1.00 95.94 177 LEU A CA 1
ATOM 1390 C C . LEU A 1 177 ? -0.336 -7.982 1.493 1.00 95.94 177 LEU A C 1
ATOM 1392 O O . LEU A 1 177 ? -0.411 -8.859 2.346 1.00 95.94 177 LEU A O 1
ATOM 1396 N N . ALA A 1 178 ? -1.425 -7.469 0.912 1.00 95.62 178 ALA A N 1
ATOM 1397 C CA . ALA A 1 178 ? -2.786 -7.890 1.242 1.00 95.62 178 ALA A CA 1
ATOM 1398 C C . ALA A 1 178 ? -2.970 -9.407 1.063 1.00 95.62 178 ALA A C 1
ATOM 1400 O O . ALA A 1 178 ? -3.503 -10.071 1.954 1.00 95.62 178 ALA A O 1
ATOM 1401 N N . GLY A 1 179 ? -2.441 -9.973 -0.028 1.00 93.50 179 GLY A N 1
ATOM 1402 C CA . GLY A 1 179 ? -2.454 -11.415 -0.269 1.00 93.50 179 GLY A CA 1
ATOM 1403 C C . GLY A 1 179 ? -1.725 -12.220 0.813 1.00 93.50 179 GLY A C 1
ATOM 1404 O O . GLY A 1 179 ? -2.203 -13.284 1.204 1.00 93.50 179 GLY A O 1
ATOM 1405 N N . ARG A 1 180 ? -0.619 -11.705 1.374 1.00 93.44 180 ARG A N 1
ATOM 1406 C CA . ARG A 1 180 ? 0.094 -12.357 2.494 1.00 93.44 180 ARG A CA 1
ATOM 1407 C C . ARG A 1 180 ? -0.707 -12.381 3.796 1.00 93.44 180 ARG A C 1
ATOM 1409 O O . ARG A 1 180 ? -0.488 -13.271 4.611 1.00 93.44 180 ARG A O 1
ATOM 1416 N N . TYR A 1 181 ? -1.650 -11.458 3.962 1.00 94.81 181 TYR A N 1
ATOM 1417 C CA . TYR A 1 181 ? -2.615 -11.451 5.066 1.00 94.81 181 TYR A CA 1
ATOM 1418 C C . TYR A 1 181 ? -3.938 -12.160 4.722 1.00 94.81 181 TYR A C 1
ATOM 1420 O O . TYR A 1 181 ? -4.894 -12.070 5.486 1.00 94.81 181 TYR A O 1
ATOM 1428 N N . GLY A 1 182 ? -4.024 -12.860 3.584 1.00 93.38 182 GLY A N 1
ATOM 1429 C CA . GLY A 1 182 ? -5.238 -13.572 3.168 1.00 93.38 182 GLY A CA 1
ATOM 1430 C C . GLY A 1 182 ? -6.359 -12.668 2.644 1.00 93.38 182 GLY A C 1
ATOM 1431 O O . GLY A 1 182 ? -7.504 -13.103 2.564 1.00 93.38 182 GLY A O 1
ATOM 1432 N N . ILE A 1 183 ? -6.056 -11.418 2.283 1.00 94.06 183 ILE A N 1
ATOM 1433 C CA . ILE A 1 183 ? -7.028 -10.474 1.726 1.00 94.06 183 ILE A CA 1
ATOM 1434 C C . ILE A 1 183 ? -6.973 -10.552 0.201 1.00 94.06 183 ILE A C 1
ATOM 1436 O O . ILE A 1 183 ? -6.081 -9.996 -0.446 1.00 94.06 183 ILE A O 1
ATOM 1440 N N . GLU A 1 184 ? -7.957 -11.228 -0.384 1.00 92.94 184 GLU A N 1
ATOM 1441 C CA . GLU A 1 184 ? -8.082 -11.343 -1.834 1.00 92.94 184 GLU A CA 1
ATOM 1442 C C . GLU A 1 184 ? -8.602 -10.049 -2.469 1.00 92.94 184 GLU A C 1
ATOM 1444 O O . GLU A 1 184 ? -9.501 -9.374 -1.954 1.00 92.94 184 GLU A O 1
ATOM 1449 N N . GLY A 1 185 ? -8.071 -9.715 -3.644 1.00 92.00 185 GLY A N 1
ATOM 1450 C CA . GLY A 1 185 ? -8.496 -8.539 -4.385 1.00 92.00 185 GLY A CA 1
ATOM 1451 C C . GLY A 1 185 ? -7.838 -8.414 -5.747 1.00 92.00 185 GLY A C 1
ATOM 1452 O O . GLY A 1 185 ? -7.075 -9.268 -6.193 1.00 92.00 185 GLY A O 1
ATOM 1453 N N . THR A 1 186 ? -8.162 -7.326 -6.437 1.00 92.50 186 THR A N 1
ATOM 1454 C CA . THR A 1 186 ? -7.670 -7.056 -7.787 1.00 92.50 186 THR A CA 1
ATOM 1455 C C . THR A 1 186 ? -7.290 -5.597 -7.957 1.00 92.50 186 THR A C 1
ATOM 1457 O O . THR A 1 186 ? -7.932 -4.691 -7.427 1.00 92.50 186 THR A O 1
ATOM 1460 N N . ILE A 1 187 ? -6.258 -5.358 -8.760 1.00 90.19 187 ILE A N 1
ATOM 1461 C CA . ILE A 1 187 ? -5.844 -4.011 -9.140 1.00 90.19 187 ILE A CA 1
ATOM 1462 C C . ILE A 1 187 ? -6.809 -3.482 -10.201 1.00 90.19 187 ILE A C 1
ATOM 1464 O O . ILE A 1 187 ? -6.948 -4.050 -11.287 1.00 90.19 187 ILE A O 1
ATOM 1468 N N . LYS A 1 188 ? -7.471 -2.367 -9.903 1.00 88.19 188 LYS A N 1
ATOM 1469 C CA . LYS A 1 188 ? -8.367 -1.657 -10.814 1.00 88.19 188 LYS A CA 1
ATOM 1470 C C . LYS A 1 188 ? -7.709 -0.374 -11.292 1.00 88.19 188 LYS A C 1
ATOM 1472 O O . LYS A 1 188 ? -7.220 0.427 -10.504 1.00 88.19 188 LYS A O 1
ATOM 1477 N N . GLY A 1 189 ? -7.766 -0.119 -12.593 1.00 79.31 189 GLY A N 1
ATOM 1478 C CA . GLY A 1 189 ? -7.277 1.123 -13.181 1.00 79.31 189 GLY A CA 1
ATOM 1479 C C . GLY A 1 189 ? -7.824 1.335 -14.586 1.00 79.31 189 GLY A C 1
ATOM 1480 O O . GLY A 1 189 ? -8.224 0.392 -15.267 1.00 79.31 189 GLY A O 1
ATOM 1481 N N . LYS A 1 190 ? -7.861 2.594 -15.037 1.00 68.75 190 LYS A N 1
ATOM 1482 C CA . LYS A 1 190 ? -8.182 2.940 -16.434 1.00 68.75 190 LYS A CA 1
ATOM 1483 C C . LYS A 1 190 ? -6.966 3.574 -17.096 1.00 68.75 190 LYS A C 1
ATOM 1485 O O . LYS A 1 190 ? -6.731 4.774 -16.946 1.00 68.75 190 LYS A O 1
ATOM 1490 N N . GLY A 1 191 ? -6.208 2.804 -17.873 1.00 63.12 191 GLY A N 1
ATOM 1491 C CA . GLY A 1 191 ? -5.092 3.321 -18.671 1.00 63.12 191 GLY A CA 1
ATOM 1492 C C . GLY A 1 191 ? -4.024 4.020 -17.819 1.00 63.12 191 GLY A C 1
ATOM 1493 O O . GLY A 1 191 ? -3.407 3.393 -16.976 1.00 63.12 191 GLY A O 1
ATOM 1494 N N . LEU A 1 192 ? -3.800 5.321 -18.022 1.00 57.94 192 LEU A N 1
ATOM 1495 C CA . LEU A 1 192 ? -2.798 6.109 -17.275 1.00 57.94 192 LEU A CA 1
ATOM 1496 C C . LEU A 1 192 ? -3.406 6.960 -16.147 1.00 57.94 192 LEU A C 1
ATOM 1498 O O . LEU A 1 192 ? -2.736 7.842 -15.606 1.00 57.94 192 LEU A O 1
ATOM 1502 N N . SER A 1 193 ? -4.704 6.788 -15.887 1.00 60.97 193 SER A N 1
ATOM 1503 C CA . SER A 1 193 ? -5.493 7.788 -15.163 1.00 60.97 193 SER A CA 1
ATOM 1504 C C . SER A 1 193 ? -5.246 7.734 -13.667 1.00 60.97 193 SER A C 1
ATOM 1506 O O . SER A 1 193 ? -5.080 8.791 -13.068 1.00 60.97 193 SER A O 1
ATOM 1508 N N . HIS A 1 194 ? -5.245 6.524 -13.104 1.00 78.38 194 HIS A N 1
ATOM 1509 C CA . HIS A 1 194 ? -5.052 6.202 -11.692 1.00 78.38 194 HIS A CA 1
ATOM 1510 C C . HIS A 1 194 ? -5.313 4.696 -11.494 1.00 78.38 194 HIS A C 1
ATOM 1512 O O . HIS A 1 194 ? -6.045 4.115 -12.306 1.00 78.38 194 HIS A O 1
ATOM 1518 N N . ALA A 1 195 ? -4.785 4.095 -10.429 1.00 86.00 195 ALA A N 1
ATOM 1519 C CA . ALA A 1 195 ? -5.037 2.707 -10.048 1.00 86.00 195 ALA A CA 1
ATOM 1520 C C . ALA A 1 195 ? -5.321 2.599 -8.543 1.00 86.00 195 ALA A C 1
ATOM 1522 O O . ALA A 1 195 ? -4.828 3.426 -7.782 1.00 86.00 195 ALA A O 1
ATOM 1523 N N . HIS A 1 196 ? -6.097 1.595 -8.138 1.00 91.81 196 HIS A N 1
ATOM 1524 C CA . HIS A 1 196 ? -6.375 1.234 -6.744 1.00 91.81 196 HIS A CA 1
ATOM 1525 C C . HIS A 1 196 ? -6.533 -0.284 -6.609 1.00 91.81 196 HIS A C 1
ATOM 1527 O O . HIS A 1 196 ? -6.803 -0.969 -7.596 1.00 91.81 196 HIS A O 1
ATOM 1533 N N . PHE A 1 197 ? -6.357 -0.810 -5.401 1.00 94.62 197 PHE A N 1
ATOM 1534 C CA . PHE A 1 197 ? -6.644 -2.203 -5.073 1.00 94.62 197 PHE A CA 1
ATOM 1535 C C . PHE A 1 197 ? -8.084 -2.297 -4.568 1.00 94.62 197 PHE A C 1
ATOM 1537 O O . PHE A 1 197 ? -8.465 -1.532 -3.686 1.00 94.62 197 PHE A O 1
ATOM 1544 N N . GLU A 1 198 ? -8.891 -3.190 -5.135 1.00 95.44 198 GLU A N 1
ATOM 1545 C CA . GLU A 1 198 ? -10.263 -3.468 -4.690 1.00 95.44 198 GLU A CA 1
ATOM 1546 C C . GLU A 1 198 ? -10.334 -4.918 -4.202 1.00 95.44 198 GLU A C 1
ATOM 1548 O O . GLU A 1 198 ? -10.038 -5.838 -4.972 1.00 95.44 198 GLU A O 1
ATOM 1553 N N . 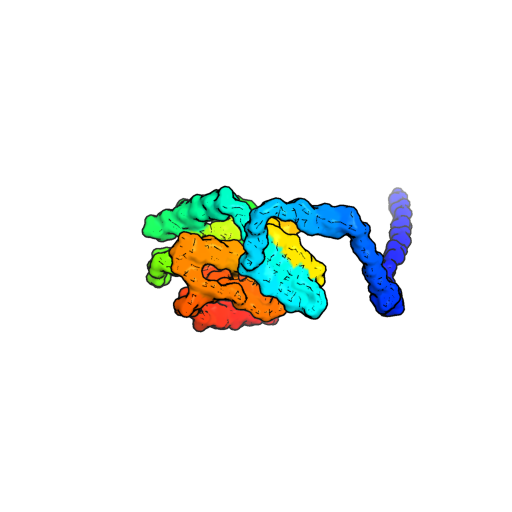THR A 1 199 ? -10.698 -5.123 -2.934 1.00 95.06 199 THR A N 1
ATOM 1554 C CA . THR A 1 199 ? -10.861 -6.460 -2.348 1.00 95.06 199 THR A CA 1
ATOM 1555 C C . THR A 1 199 ? -12.098 -7.162 -2.902 1.00 95.06 199 THR A C 1
ATOM 1557 O O . THR A 1 199 ? -13.009 -6.519 -3.430 1.00 95.06 199 THR A O 1
ATOM 1560 N N . ALA A 1 200 ? -12.171 -8.486 -2.743 1.00 90.31 200 ALA A N 1
ATOM 1561 C CA . ALA A 1 200 ? -13.371 -9.261 -3.074 1.00 90.31 200 ALA A CA 1
ATOM 1562 C C . ALA A 1 200 ? -14.625 -8.779 -2.308 1.00 90.31 200 ALA A C 1
ATOM 1564 O O . ALA A 1 200 ? -15.737 -8.846 -2.826 1.00 90.31 200 ALA A O 1
ATOM 1565 N N . GLU A 1 201 ? -14.433 -8.227 -1.108 1.00 89.00 201 GLU A N 1
ATOM 1566 C CA . GLU A 1 201 ? -15.483 -7.669 -0.245 1.00 89.00 201 GLU A CA 1
ATOM 1567 C C . GLU A 1 201 ? -15.888 -6.228 -0.617 1.00 89.00 201 GLU A C 1
ATOM 1569 O O . GLU A 1 201 ? -16.786 -5.651 -0.007 1.00 89.00 201 GLU A O 1
ATOM 1574 N N . GLY A 1 202 ? -15.246 -5.621 -1.623 1.00 91.50 202 GLY A N 1
ATOM 1575 C CA . GLY A 1 202 ? -15.574 -4.273 -2.098 1.00 91.50 202 GLY A CA 1
ATOM 1576 C C . GLY A 1 202 ? -14.932 -3.130 -1.303 1.00 91.50 202 GLY A C 1
ATOM 1577 O O . GLY A 1 202 ? -15.349 -1.972 -1.448 1.00 91.50 202 GLY A O 1
ATOM 1578 N N . LYS A 1 203 ? -13.913 -3.435 -0.491 1.00 94.00 203 LYS A N 1
ATOM 1579 C CA . LYS A 1 203 ? -13.039 -2.444 0.152 1.00 94.00 203 LYS A CA 1
ATOM 1580 C C . LYS A 1 203 ? -12.003 -1.963 -0.849 1.00 94.00 203 LYS A C 1
ATOM 1582 O O . LYS A 1 203 ? -11.584 -2.712 -1.729 1.00 94.00 203 LYS A O 1
ATOM 1587 N N . ILE A 1 204 ? -11.579 -0.713 -0.727 1.00 94.25 204 ILE A N 1
ATOM 1588 C CA . ILE A 1 204 ? -10.639 -0.097 -1.662 1.00 94.25 204 ILE A CA 1
ATOM 1589 C C . ILE A 1 204 ? -9.435 0.434 -0.894 1.00 94.25 204 ILE A C 1
ATOM 1591 O O . ILE A 1 204 ? -9.595 1.154 0.088 1.00 94.25 204 ILE A O 1
ATOM 1595 N N . SER A 1 205 ? -8.235 0.106 -1.371 1.00 93.06 205 SER A N 1
ATOM 1596 C CA . SER A 1 205 ? -6.981 0.687 -0.903 1.00 93.06 205 SER A CA 1
ATOM 1597 C C . SER A 1 205 ? -6.291 1.449 -2.035 1.00 93.06 205 SER A C 1
ATOM 1599 O O . SER A 1 205 ? -5.998 0.918 -3.110 1.00 93.06 205 SER A O 1
ATOM 1601 N N . ASP A 1 206 ? -6.074 2.735 -1.795 1.00 89.31 206 ASP A N 1
ATOM 1602 C CA . ASP A 1 206 ? -5.482 3.694 -2.716 1.00 89.31 206 ASP A CA 1
ATOM 1603 C C . ASP A 1 206 ? -4.607 4.700 -1.949 1.00 89.31 206 ASP A C 1
ATOM 1605 O O . ASP A 1 206 ? -5.032 5.834 -1.697 1.00 89.31 206 ASP A O 1
ATOM 1609 N N . PRO A 1 207 ? -3.377 4.311 -1.565 1.00 84.12 207 PRO A N 1
ATOM 1610 C CA . PRO A 1 207 ? -2.508 5.148 -0.738 1.00 84.12 207 PRO A CA 1
ATOM 1611 C C . PRO A 1 207 ? -2.174 6.502 -1.373 1.00 84.12 207 PRO A C 1
ATOM 1613 O O . PRO A 1 207 ? -2.002 7.491 -0.673 1.00 84.12 207 PRO A O 1
ATOM 1616 N N . LEU A 1 208 ? -2.122 6.591 -2.707 1.00 77.94 208 LEU A N 1
ATOM 1617 C CA . LEU A 1 208 ? -1.760 7.836 -3.390 1.00 77.94 208 LEU A CA 1
ATOM 1618 C C . LEU A 1 208 ? -2.922 8.826 -3.497 1.00 77.94 208 LEU A C 1
ATOM 1620 O O . LEU A 1 208 ? -2.716 10.033 -3.349 1.00 77.94 208 LEU A O 1
ATOM 1624 N N . TYR A 1 209 ? -4.126 8.358 -3.825 1.00 77.88 209 TYR A N 1
ATOM 1625 C CA . TYR A 1 209 ? -5.284 9.242 -3.939 1.00 77.88 209 TYR A CA 1
ATOM 1626 C C . TYR A 1 209 ? -5.906 9.513 -2.577 1.00 77.88 209 TYR A C 1
ATOM 1628 O O . TYR A 1 209 ? -6.187 10.665 -2.255 1.00 77.88 209 TYR A O 1
ATOM 1636 N N . GLY A 1 210 ? -6.070 8.462 -1.778 1.00 77.19 210 GLY A N 1
ATOM 1637 C CA . GLY A 1 210 ? -6.633 8.487 -0.437 1.00 77.19 210 GLY A CA 1
ATOM 1638 C C . GLY A 1 210 ? -5.597 8.685 0.658 1.00 77.19 210 GLY A C 1
ATOM 1639 O O . GLY A 1 210 ? -5.808 8.180 1.749 1.00 77.19 210 GLY A O 1
ATOM 1640 N N . TRP A 1 211 ? -4.489 9.391 0.407 1.00 76.62 211 TRP A N 1
ATOM 1641 C CA . TRP A 1 211 ? -3.428 9.594 1.407 1.00 76.62 211 TRP A CA 1
ATOM 1642 C C . TRP A 1 211 ? -3.964 10.157 2.736 1.00 76.62 211 TRP A C 1
ATOM 1644 O O . TRP A 1 211 ? -3.574 9.695 3.801 1.00 76.62 211 TRP A O 1
ATOM 1654 N N . LYS A 1 212 ? -4.975 11.036 2.663 1.00 73.62 212 LYS A N 1
ATOM 1655 C CA . LYS A 1 212 ? -5.763 11.551 3.800 1.00 73.62 212 LYS A CA 1
ATOM 1656 C C . LYS A 1 212 ? -6.636 10.513 4.519 1.00 73.62 212 LYS A C 1
ATOM 1658 O O . LYS A 1 212 ? -7.522 10.871 5.275 1.00 73.62 212 LYS A O 1
ATOM 1663 N N . ARG A 1 213 ? -6.528 9.237 4.181 1.00 75.56 213 ARG A N 1
ATOM 1664 C CA . ARG A 1 213 ? -7.278 8.108 4.761 1.00 75.56 213 ARG A CA 1
ATOM 1665 C C . ARG A 1 213 ? -6.359 6.910 4.995 1.00 75.56 213 ARG A C 1
ATOM 1667 O O . ARG A 1 213 ? -6.819 5.775 5.020 1.00 75.56 213 ARG A O 1
ATOM 1674 N N . GLY A 1 214 ? -5.040 7.141 4.998 1.00 80.88 214 GLY A N 1
ATOM 1675 C CA . GLY A 1 214 ? -4.042 6.073 4.894 1.00 80.88 214 GLY A CA 1
ATOM 1676 C C . GLY A 1 214 ? -4.251 5.183 3.661 1.00 80.88 214 GLY A C 1
ATOM 1677 O O . 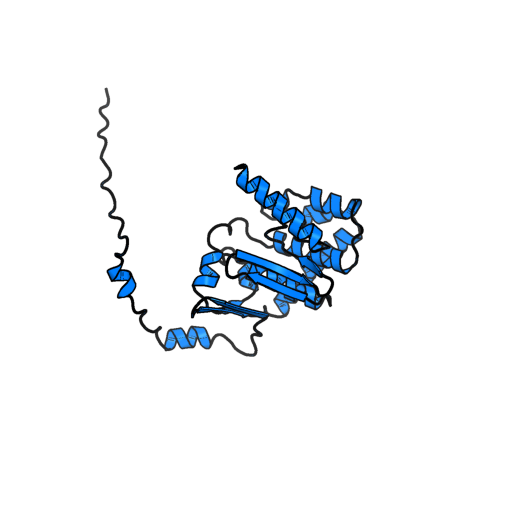GLY A 1 214 ? -3.812 4.045 3.635 1.00 80.88 214 GLY A O 1
ATOM 1678 N N . GLY A 1 215 ? -4.971 5.672 2.649 1.00 85.50 215 GLY A N 1
ATOM 1679 C CA . GLY A 1 215 ? -5.389 4.926 1.470 1.00 85.50 215 GLY A CA 1
ATOM 1680 C C . GLY A 1 215 ? -6.663 4.096 1.617 1.00 85.50 215 GLY A C 1
ATOM 1681 O O . GLY A 1 215 ? -7.160 3.639 0.593 1.00 85.50 215 GLY A O 1
ATOM 1682 N N . LEU A 1 216 ? -7.227 3.913 2.814 1.00 90.88 216 LEU A N 1
ATOM 1683 C CA . LEU A 1 216 ? -8.353 3.002 3.030 1.00 90.88 216 LEU A CA 1
ATOM 1684 C C . LEU A 1 216 ? -9.721 3.646 2.747 1.00 90.88 216 LEU A C 1
ATOM 1686 O O . LEU A 1 216 ? -10.059 4.736 3.211 1.00 90.88 216 LEU A O 1
ATOM 1690 N N . PHE A 1 217 ? -10.565 2.892 2.048 1.00 90.56 217 PHE A N 1
ATOM 1691 C CA . PHE A 1 217 ? -11.991 3.135 1.897 1.00 90.56 217 PHE A CA 1
ATOM 1692 C C . PHE A 1 217 ? -12.750 1.825 2.132 1.00 90.56 217 PHE A C 1
ATOM 1694 O O . PHE A 1 217 ? -12.753 0.943 1.276 1.00 90.56 217 PHE A O 1
ATOM 1701 N N . GLN A 1 218 ? -13.452 1.717 3.263 1.00 89.88 218 GLN A N 1
ATOM 1702 C CA . GLN A 1 218 ? -14.220 0.512 3.625 1.00 89.88 218 GLN A CA 1
ATOM 1703 C C . GLN A 1 218 ? -15.320 0.157 2.610 1.00 89.88 218 GLN A C 1
ATOM 1705 O O . GLN A 1 218 ? -15.781 -0.976 2.559 1.00 89.88 218 GLN A O 1
ATOM 1710 N N . THR A 1 219 ? -15.767 1.123 1.798 1.00 90.19 219 THR A N 1
ATOM 1711 C CA . THR A 1 219 ? -16.758 0.882 0.747 1.00 90.19 219 THR A CA 1
ATOM 1712 C C . THR A 1 219 ? -16.472 1.700 -0.505 1.00 90.19 219 THR A C 1
ATOM 1714 O O . THR A 1 219 ? -15.952 2.823 -0.457 1.00 90.19 219 THR A O 1
ATOM 1717 N N . LYS A 1 220 ? -16.945 1.192 -1.644 1.00 89.31 220 LYS A N 1
ATOM 1718 C CA . LYS A 1 220 ? -16.976 1.928 -2.915 1.00 89.31 220 LYS A CA 1
ATOM 1719 C C . LYS A 1 220 ? -17.708 3.269 -2.826 1.00 89.31 220 LYS A C 1
ATOM 1721 O O . LYS A 1 220 ? -17.310 4.232 -3.477 1.00 89.31 220 LYS A O 1
ATOM 1726 N N . GLN A 1 221 ? -18.757 3.359 -2.008 1.00 89.94 221 GLN A N 1
ATOM 1727 C CA . GLN A 1 221 ? -19.481 4.613 -1.801 1.00 89.94 221 GLN A CA 1
ATOM 1728 C C . GLN A 1 221 ? -18.591 5.668 -1.130 1.00 89.94 221 GLN A C 1
ATOM 1730 O O . GLN A 1 221 ? -18.558 6.807 -1.598 1.00 89.94 221 GLN A O 1
ATOM 1735 N N . LYS A 1 222 ? -17.828 5.292 -0.089 1.00 87.44 222 LYS A N 1
ATOM 1736 C CA . LYS A 1 222 ? -16.850 6.188 0.556 1.00 87.44 222 LYS A CA 1
ATOM 1737 C C . LYS A 1 222 ? -15.777 6.641 -0.441 1.00 87.44 222 LYS A C 1
ATOM 1739 O O . LYS A 1 222 ? -15.446 7.825 -0.486 1.00 87.44 222 LYS A O 1
ATOM 1744 N N . PHE A 1 223 ? -15.293 5.730 -1.286 1.00 89.06 223 PHE A N 1
ATOM 1745 C CA . PHE A 1 223 ? -14.308 6.046 -2.324 1.00 89.06 223 PHE A CA 1
ATOM 1746 C C . PHE A 1 223 ? -14.823 7.052 -3.364 1.00 89.06 223 PHE A C 1
ATOM 1748 O O . PHE A 1 223 ? -14.162 8.051 -3.654 1.00 89.06 223 PHE A O 1
ATOM 1755 N N . GLU A 1 224 ? -16.024 6.847 -3.910 1.00 89.06 224 GLU A N 1
ATOM 1756 C CA . GLU A 1 224 ? -16.598 7.766 -4.902 1.00 89.06 224 GLU A CA 1
ATOM 1757 C C . GLU A 1 224 ? -16.983 9.128 -4.298 1.00 89.06 224 GLU A C 1
ATOM 1759 O O . GLU A 1 224 ? -16.811 10.161 -4.952 1.00 89.06 224 GLU A O 1
ATOM 1764 N N . ALA A 1 225 ? -17.440 9.159 -3.040 1.00 86.31 225 ALA A N 1
ATOM 1765 C CA . ALA A 1 225 ? -17.687 10.406 -2.315 1.00 86.31 225 ALA A CA 1
ATOM 1766 C C . ALA A 1 225 ? -16.402 11.239 -2.187 1.00 86.31 225 ALA A C 1
ATOM 1768 O O . ALA A 1 225 ? -16.385 12.414 -2.563 1.00 86.31 225 ALA A O 1
ATOM 1769 N N . PHE A 1 226 ? -15.304 10.603 -1.773 1.00 84.31 226 PHE A N 1
ATOM 1770 C CA . PHE A 1 226 ? -13.996 11.246 -1.686 1.00 84.31 226 PHE A CA 1
ATOM 1771 C C . PHE A 1 226 ? -13.483 11.716 -3.056 1.00 84.31 226 PHE A C 1
ATOM 1773 O O . PHE A 1 226 ? -12.974 12.829 -3.195 1.00 84.31 226 PHE A O 1
ATOM 1780 N N . LYS A 1 227 ? -13.684 10.925 -4.121 1.00 82.56 227 LYS A N 1
ATOM 1781 C CA . LYS A 1 227 ? -13.332 11.350 -5.488 1.00 82.56 227 LYS A CA 1
ATOM 1782 C C . LYS A 1 227 ? -14.062 12.615 -5.921 1.00 82.56 227 LYS A C 1
ATOM 1784 O O . LYS A 1 227 ? -13.471 13.495 -6.557 1.00 82.56 227 LYS A O 1
ATOM 1789 N N . LYS A 1 228 ? -15.350 12.717 -5.588 1.00 83.19 228 LYS A N 1
ATOM 1790 C CA . LYS A 1 228 ? -16.160 13.903 -5.874 1.00 83.19 228 LYS A CA 1
ATOM 1791 C C . LYS A 1 228 ? -15.641 15.118 -5.104 1.00 83.19 228 LYS A C 1
ATOM 1793 O O . LYS A 1 228 ? -15.482 16.172 -5.718 1.00 83.19 228 LYS A O 1
ATOM 1798 N N . GLU A 1 229 ? -15.336 14.958 -3.819 1.00 78.69 229 GLU A N 1
ATOM 1799 C CA . GLU A 1 229 ? -14.759 15.996 -2.954 1.00 78.69 229 GLU A CA 1
ATOM 1800 C C . GLU A 1 229 ? -13.434 16.531 -3.520 1.00 78.69 229 GLU A C 1
ATOM 1802 O O . GLU A 1 229 ? -13.313 17.719 -3.827 1.00 78.69 229 GLU A O 1
ATOM 1807 N N . MET A 1 230 ? -12.479 15.642 -3.801 1.00 72.81 230 MET A N 1
ATOM 1808 C CA . MET A 1 230 ? -11.189 16.003 -4.399 1.00 72.81 230 MET A CA 1
ATOM 1809 C C . MET A 1 230 ? -11.343 16.664 -5.777 1.00 72.81 230 MET A C 1
ATOM 1811 O O . MET A 1 230 ? -10.595 17.580 -6.134 1.00 72.81 230 MET A O 1
ATOM 1815 N N . GLY A 1 231 ? -12.332 16.234 -6.565 1.00 72.00 231 GLY A N 1
ATOM 1816 C CA . GLY A 1 231 ? -12.685 16.864 -7.837 1.00 72.00 231 GLY A CA 1
ATOM 1817 C C . GLY A 1 231 ? -13.224 18.292 -7.684 1.00 72.00 231 GLY A C 1
ATOM 1818 O O . GLY A 1 231 ? -12.955 19.137 -8.538 1.00 72.00 231 GLY A O 1
ATOM 1819 N N . VAL A 1 232 ? -13.963 18.584 -6.609 1.00 63.06 232 VAL A N 1
ATOM 1820 C CA . VAL A 1 232 ? -14.432 19.940 -6.270 1.00 63.06 232 VAL A CA 1
ATOM 1821 C C . VAL A 1 232 ? -13.260 20.824 -5.848 1.00 63.06 232 VAL A C 1
ATOM 1823 O O . VAL A 1 232 ? -13.077 21.877 -6.455 1.00 63.06 232 VAL A O 1
ATOM 1826 N N . LEU A 1 233 ? -12.412 20.365 -4.922 1.00 58.66 233 LEU A N 1
ATOM 1827 C CA . LEU A 1 233 ? -11.236 21.116 -4.456 1.00 58.66 233 LEU A CA 1
ATOM 1828 C C . LEU A 1 233 ? -10.316 21.524 -5.615 1.00 58.66 233 LEU A C 1
ATOM 1830 O O . LEU A 1 233 ? -9.897 22.677 -5.722 1.00 58.66 233 LEU A O 1
ATOM 1834 N N . ARG A 1 234 ? -10.083 20.601 -6.558 1.00 60.31 234 ARG A N 1
ATOM 1835 C CA . ARG A 1 234 ? -9.279 20.867 -7.758 1.00 60.31 234 ARG A CA 1
ATOM 1836 C C . ARG A 1 234 ? -9.900 21.926 -8.675 1.00 60.31 234 ARG A C 1
ATOM 1838 O O . ARG A 1 234 ? -9.166 22.704 -9.277 1.00 60.31 234 ARG A O 1
ATOM 1845 N N . ARG A 1 235 ? -11.233 21.952 -8.804 1.00 61.12 235 ARG A N 1
ATOM 1846 C CA . ARG A 1 235 ? -11.956 22.961 -9.603 1.00 61.12 235 ARG A CA 1
ATOM 1847 C C . ARG A 1 235 ? -11.954 24.338 -8.946 1.00 61.12 235 ARG A C 1
ATOM 1849 O O . ARG A 1 235 ? -11.981 25.331 -9.659 1.00 61.12 235 ARG A O 1
ATOM 1856 N N . MET A 1 236 ? -11.871 24.394 -7.620 1.00 55.53 236 MET A N 1
ATOM 1857 C CA . MET A 1 236 ? -11.787 25.641 -6.855 1.00 55.53 236 MET A CA 1
ATOM 1858 C C . MET A 1 236 ? -10.382 26.262 -6.851 1.00 55.53 236 MET A C 1
ATOM 1860 O O . MET A 1 236 ? -10.166 27.282 -6.209 1.00 55.53 236 MET A O 1
ATOM 1864 N N . GLY A 1 237 ? -9.411 25.667 -7.555 1.00 39.28 237 GLY A N 1
ATOM 1865 C CA . GLY A 1 237 ? -8.058 26.216 -7.653 1.00 39.28 237 GLY A CA 1
ATOM 1866 C C . GLY A 1 237 ? -7.238 26.099 -6.366 1.00 39.28 237 GLY A C 1
ATOM 1867 O O . GLY A 1 237 ? -6.131 26.633 -6.316 1.00 39.28 237 GLY A O 1
ATOM 1868 N N . ILE A 1 238 ? -7.737 25.372 -5.360 1.00 50.06 238 ILE A N 1
ATOM 1869 C CA . ILE A 1 238 ? -6.984 25.023 -4.156 1.00 50.06 238 ILE A CA 1
ATOM 1870 C C . ILE A 1 238 ? -5.895 24.043 -4.603 1.00 50.06 238 ILE A C 1
ATOM 1872 O O . ILE A 1 238 ? -6.143 22.860 -4.852 1.00 50.06 238 ILE A O 1
ATOM 1876 N N . LYS A 1 239 ? -4.696 24.582 -4.846 1.00 47.03 239 LYS A N 1
ATOM 1877 C CA . LYS A 1 239 ? -3.520 23.790 -5.207 1.00 47.03 239 LYS A CA 1
ATOM 1878 C C . LYS A 1 239 ? -3.031 23.044 -3.966 1.00 47.03 239 LYS A C 1
ATOM 1880 O O . LYS A 1 239 ? -3.071 23.591 -2.870 1.00 47.03 239 LYS A O 1
ATOM 1885 N N . LYS A 1 240 ? -2.628 21.794 -4.206 1.00 51.28 240 LYS A N 1
ATOM 1886 C CA . LYS A 1 240 ? -1.994 20.887 -3.244 1.00 51.28 240 LYS A CA 1
ATOM 1887 C C . LYS A 1 240 ? -0.839 21.550 -2.507 1.00 51.28 240 LYS A C 1
ATOM 1889 O O . LYS A 1 240 ? -0.096 22.298 -3.184 1.00 51.28 240 LYS A O 1
#

Secondary structure (DSSP, 8-state):
-------PPPPPP--PPPHHHHHT--PPPPPHHHHHHHHHS--S---EEEEEEETTEEEEEEPPPHHHHHHHHHHHHHHHHHHHTT-HHHHHHHHTSS-GGGG-HHHHHHHHHTS---HHHHHHHHHHHHHHHHS-TT-TTTHHHHHHH-EEEEGGGGTSTTS---HHHHHHHHHHHHHHTT--EEEEE-TTS-EEEEETTS-EE-TTTSGGGTTEESSHHHHHHHHHHHHHHHHTT---

Radius of gyration: 22.02 Å; chains: 1; bounding box: 48×75×61 Å

pLDDT: mean 72.26, std 19.13, range [34.53, 96.38]

Sequence (240 aa):
MSEAKVTTMESIPTNRPTREGVEAYRPKPLDPELELALNTTVSAVDEVVFSALKGVRRYEILRAPQEKVEEWMHGVNEFIHAIRTKDKEKVRALMTKGDRIAGDTDVVEWMLEEEALDESDTTLLAIGLFVLHEKSAWSASKSRLKVLKGGKVRMESAFEPEGYPNCYDIVAIVGELAGRYGIEGTIKGKGLSHAHFETAEGKISDPLYGWKRGGLFQTKQKFEAFKKEMGVLRRMGIKK